Protein AF-A0A095B5T1-F1 (afdb_monomer)

Nearest PDB structures (foldseek):
  7el2-assembly1_B-2  TM=4.830E-01  e=1.940E+00  Acinetobacter baumannii
  3rpu-assembly2_Y  TM=5.002E-01  e=4.147E+00  Escherichia coli K-12
  3po4-assembly1_A  TM=3.830E-01  e=6.064E+00  Thermus aquaticus

Structure (mmCIF, N/CA/C/O backbone):
data_AF-A0A095B5T1-F1
#
_entry.id   AF-A0A095B5T1-F1
#
loop_
_atom_site.group_PDB
_atom_site.id
_atom_site.type_symbol
_atom_site.label_atom_id
_atom_site.label_alt_id
_atom_site.label_comp_id
_atom_site.label_asym_id
_atom_site.label_entity_id
_atom_site.label_seq_id
_atom_site.pdbx_PDB_ins_code
_atom_site.Cartn_x
_atom_site.Cartn_y
_atom_site.Cartn_z
_atom_site.occupancy
_atom_site.B_iso_or_equiv
_atom_site.auth_seq_id
_atom_site.auth_comp_id
_atom_site.auth_asym_id
_atom_site.auth_atom_id
_atom_site.pdbx_PDB_model_num
ATOM 1 N N . MET A 1 1 ? -33.574 13.239 16.350 1.00 47.16 1 MET A N 1
ATOM 2 C CA . MET A 1 1 ? -32.505 13.645 15.409 1.00 47.16 1 MET A CA 1
ATOM 3 C C . MET A 1 1 ? -31.774 12.389 14.941 1.00 47.16 1 MET A C 1
ATOM 5 O O . MET A 1 1 ? -31.183 11.707 15.768 1.00 47.16 1 MET A O 1
ATOM 9 N N . ILE A 1 2 ? -31.872 12.013 13.663 1.00 59.31 2 ILE A N 1
ATOM 10 C CA . ILE A 1 2 ? -31.179 10.822 13.141 1.00 59.31 2 ILE A CA 1
ATOM 11 C C . ILE A 1 2 ? -29.713 11.207 12.914 1.00 59.31 2 ILE A C 1
ATOM 13 O O . ILE A 1 2 ? -29.395 11.897 11.949 1.00 59.31 2 ILE A O 1
ATOM 17 N N . ILE A 1 3 ? -28.817 10.814 13.825 1.00 71.19 3 ILE A N 1
ATOM 18 C CA . ILE A 1 3 ? -27.377 11.051 13.654 1.00 71.19 3 ILE A CA 1
ATOM 19 C C . ILE A 1 3 ? -26.897 10.189 12.482 1.00 71.19 3 ILE A C 1
ATOM 21 O O . ILE A 1 3 ? -26.856 8.963 12.582 1.00 71.19 3 ILE A O 1
ATOM 25 N N . GLN A 1 4 ? -26.551 10.830 11.367 1.00 76.69 4 GLN A N 1
ATOM 26 C CA . GLN A 1 4 ? -26.029 10.164 10.173 1.00 76.69 4 GLN A CA 1
ATOM 27 C C . GLN A 1 4 ? -24.657 9.539 10.466 1.00 76.69 4 GLN A C 1
ATOM 29 O O . GLN A 1 4 ? -23.735 10.237 10.889 1.00 76.69 4 GLN A O 1
ATOM 34 N N . ILE A 1 5 ? -24.508 8.234 10.229 1.00 86.81 5 ILE A N 1
ATOM 35 C CA . ILE A 1 5 ? -23.250 7.496 10.423 1.00 86.81 5 ILE A CA 1
ATOM 36 C C . ILE A 1 5 ? -22.711 7.108 9.048 1.00 86.81 5 ILE A C 1
ATOM 38 O O . ILE A 1 5 ? -23.336 6.322 8.332 1.00 86.81 5 ILE A O 1
ATOM 42 N N . THR A 1 6 ? -21.548 7.649 8.680 1.00 90.12 6 THR A N 1
ATOM 43 C CA . THR A 1 6 ? -20.907 7.325 7.399 1.00 90.12 6 THR A CA 1
ATOM 44 C C . THR A 1 6 ? -20.432 5.867 7.385 1.00 90.12 6 THR A C 1
ATOM 46 O O . THR A 1 6 ? -20.181 5.295 8.450 1.00 90.12 6 THR A O 1
ATOM 49 N N . PRO A 1 7 ? -20.239 5.243 6.208 1.00 90.19 7 PRO A N 1
ATOM 50 C CA . PRO A 1 7 ? -19.719 3.878 6.139 1.00 90.19 7 PRO A CA 1
ATOM 51 C C . PRO A 1 7 ? -18.385 3.693 6.880 1.00 90.19 7 PRO A C 1
ATOM 53 O O . PRO A 1 7 ? -18.208 2.694 7.564 1.00 90.19 7 PRO A O 1
ATOM 56 N N . GLY A 1 8 ? -17.481 4.679 6.820 1.00 90.06 8 GLY A N 1
ATOM 57 C CA . GLY A 1 8 ? -16.212 4.633 7.556 1.00 90.06 8 GLY A CA 1
ATOM 58 C C . GLY A 1 8 ? -16.390 4.707 9.077 1.00 90.06 8 GLY A C 1
ATOM 59 O O . GLY A 1 8 ? -15.701 4.004 9.809 1.00 90.06 8 GLY A O 1
ATOM 60 N N . MET A 1 9 ? -17.340 5.508 9.571 1.00 93.62 9 MET A N 1
ATOM 61 C CA . MET A 1 9 ? -17.671 5.533 11.001 1.00 93.62 9 MET A CA 1
ATOM 62 C C . MET A 1 9 ? -18.272 4.199 11.455 1.00 93.62 9 MET A C 1
ATOM 64 O O . MET A 1 9 ? -17.921 3.727 12.532 1.00 93.62 9 MET A O 1
ATOM 68 N N . LYS A 1 10 ? -19.121 3.559 10.630 1.00 94.38 10 LYS A N 1
ATOM 69 C CA . LYS A 1 10 ? -19.648 2.212 10.921 1.00 94.38 10 LYS A CA 1
ATOM 70 C C . LYS 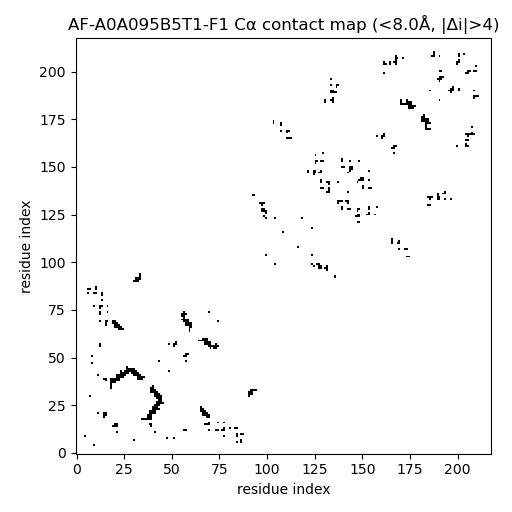A 1 10 ? -18.517 1.196 11.073 1.00 94.38 10 LYS A C 1
ATOM 72 O O . LYS A 1 10 ? -18.518 0.452 12.044 1.00 94.38 10 LYS A O 1
ATOM 77 N N . THR A 1 11 ? -17.535 1.215 10.168 1.00 94.62 11 THR A N 1
ATOM 78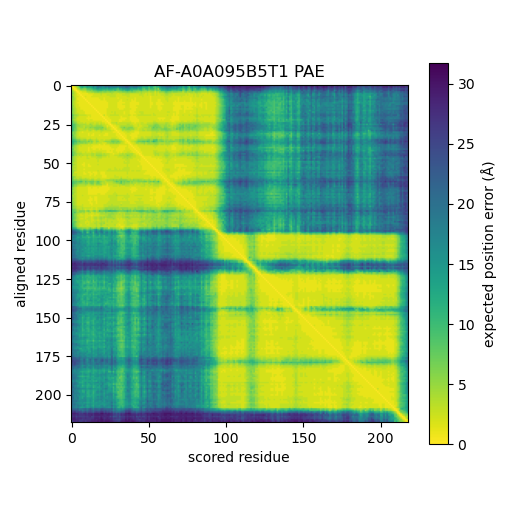 C CA . THR A 1 11 ? -16.341 0.360 10.247 1.00 94.62 11 THR A CA 1
ATOM 79 C C . THR A 1 11 ? -15.589 0.564 11.563 1.00 94.62 11 THR A C 1
ATOM 81 O O . THR A 1 11 ? -15.333 -0.408 12.261 1.00 94.62 11 THR A O 1
ATOM 84 N N . ILE A 1 12 ? -15.279 1.808 11.945 1.00 95.56 12 ILE A N 1
ATOM 85 C CA . ILE A 1 12 ? -14.539 2.093 13.188 1.00 95.56 12 ILE A CA 1
ATOM 86 C C . ILE A 1 12 ? -15.336 1.664 14.430 1.00 95.56 12 ILE A C 1
ATOM 88 O O . ILE A 1 12 ? -14.769 1.041 15.323 1.00 95.56 12 ILE A O 1
ATOM 92 N N . ILE A 1 13 ? -16.644 1.950 14.479 1.00 96.31 13 ILE A N 1
ATOM 93 C CA . ILE A 1 13 ? -17.514 1.538 15.594 1.00 96.31 13 ILE A CA 1
ATOM 94 C C . ILE A 1 13 ? -17.527 0.014 15.731 1.00 96.31 13 ILE A C 1
ATOM 96 O O . ILE A 1 13 ? -17.354 -0.511 16.829 1.00 96.31 13 ILE A O 1
ATOM 100 N N . TRP A 1 14 ? -17.701 -0.696 14.616 1.00 96.19 14 TRP A N 1
ATOM 101 C CA . TRP A 1 14 ? -17.722 -2.154 14.608 1.00 96.19 14 TRP A CA 1
ATOM 102 C C . TRP A 1 14 ? -16.379 -2.747 15.054 1.00 96.19 14 TRP A C 1
ATOM 104 O O . TRP A 1 14 ? -16.355 -3.675 15.859 1.00 96.19 14 TRP A O 1
ATOM 114 N N . LEU A 1 15 ? -15.255 -2.185 14.591 1.00 95.94 15 LEU A N 1
ATOM 115 C CA . LEU A 1 15 ? -13.913 -2.622 14.991 1.00 95.94 15 LEU A CA 1
ATOM 116 C C . LEU A 1 15 ? -13.665 -2.412 16.484 1.00 95.94 15 LEU A C 1
ATOM 118 O O . LEU A 1 15 ? -13.223 -3.340 17.153 1.00 95.94 15 LEU A O 1
ATOM 122 N N . ALA A 1 16 ? -14.000 -1.235 17.014 1.00 96.12 16 ALA A N 1
ATOM 123 C CA . ALA A 1 16 ? -13.854 -0.947 18.438 1.00 96.12 16 ALA A CA 1
ATOM 124 C C . ALA A 1 16 ? -14.743 -1.859 19.294 1.00 96.12 16 ALA A C 1
ATOM 126 O O . ALA A 1 16 ? -14.340 -2.267 20.375 1.00 96.12 16 ALA A O 1
ATOM 127 N N . HIS A 1 17 ? -15.925 -2.242 18.801 1.00 95.44 17 HIS A N 1
ATOM 128 C CA . HIS A 1 17 ? -16.772 -3.214 19.487 1.00 95.44 17 HIS A CA 1
ATOM 129 C C . HIS A 1 17 ? -16.162 -4.618 19.496 1.00 95.44 17 HIS A C 1
ATOM 131 O O . HIS A 1 17 ? -16.100 -5.252 20.544 1.00 95.44 17 HIS A O 1
ATOM 137 N N . LYS A 1 18 ? -15.697 -5.095 18.335 1.00 94.56 18 LYS A N 1
ATOM 138 C CA . LYS A 1 18 ? -15.152 -6.448 18.182 1.00 94.56 18 LYS A CA 1
ATOM 139 C C . LYS A 1 18 ? -13.823 -6.642 18.910 1.00 94.56 18 LYS A C 1
ATOM 141 O O . LYS A 1 18 ? -13.599 -7.703 19.479 1.00 94.56 18 LYS A O 1
ATOM 146 N N . TYR A 1 19 ? -12.937 -5.652 18.841 1.00 94.88 19 TYR A N 1
ATOM 147 C CA . TYR A 1 19 ? -11.585 -5.737 19.393 1.00 94.88 19 TYR A CA 1
ATOM 148 C C . TYR A 1 19 ? -11.453 -5.058 20.760 1.00 94.88 19 TYR A C 1
ATOM 150 O O . TYR A 1 19 ? -10.396 -5.158 21.359 1.00 94.88 19 TYR A O 1
ATOM 158 N N . GLY A 1 20 ? -12.489 -4.382 21.266 1.00 94.94 20 GLY A N 1
ATOM 159 C CA . GLY A 1 20 ? -12.476 -3.641 22.535 1.00 94.94 20 GLY A CA 1
ATOM 160 C C . GLY A 1 20 ? -12.026 -2.183 22.393 1.00 94.94 20 GLY A C 1
ATOM 161 O O . GLY A 1 20 ? -12.599 -1.293 23.024 1.00 94.94 20 GLY A O 1
ATOM 162 N N . ALA A 1 21 ? -11.059 -1.923 21.513 1.00 96.50 21 ALA A N 1
ATOM 163 C CA . ALA A 1 21 ? -10.558 -0.588 21.202 1.00 9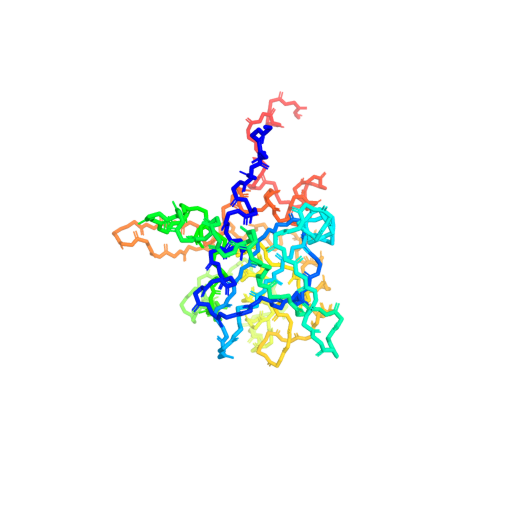6.50 21 ALA A CA 1
ATOM 164 C C . ALA A 1 21 ? -10.111 -0.471 19.735 1.00 96.50 21 ALA A C 1
ATOM 166 O O . ALA A 1 21 ? -9.949 -1.471 19.027 1.00 96.50 21 ALA A O 1
ATOM 167 N N . VAL A 1 22 ? -9.897 0.766 19.284 1.00 96.94 22 VAL A N 1
ATOM 168 C CA . VAL A 1 22 ? -9.217 1.087 18.021 1.00 96.94 22 VAL A CA 1
ATOM 169 C C . VAL A 1 22 ? -8.069 2.058 18.269 1.00 96.94 22 VAL A C 1
ATOM 171 O O . VAL A 1 22 ? -8.260 3.074 18.926 1.00 96.94 22 VAL A O 1
ATOM 174 N N . LYS A 1 23 ? -6.894 1.797 17.701 1.00 95.44 23 LYS A N 1
ATOM 175 C CA . LYS A 1 23 ? -5.718 2.669 17.806 1.00 95.44 23 LYS A CA 1
ATOM 176 C C . LYS A 1 23 ? -5.381 3.301 16.464 1.00 95.44 23 LYS A C 1
ATOM 178 O O . LYS A 1 23 ? -5.221 2.600 15.465 1.00 95.44 23 LYS A O 1
ATOM 183 N N . LEU A 1 24 ? -5.256 4.625 16.434 1.00 93.06 24 LEU A N 1
ATOM 184 C CA . LEU A 1 24 ? -4.852 5.393 15.264 1.00 93.06 24 LEU A CA 1
ATOM 185 C C . LEU A 1 24 ? -3.348 5.225 15.026 1.00 93.06 24 LEU A C 1
ATOM 187 O O . LEU A 1 24 ? -2.525 5.921 15.607 1.00 93.06 24 LEU A O 1
ATOM 191 N N . ARG A 1 25 ? -2.988 4.317 14.121 1.00 87.75 25 ARG A N 1
ATOM 192 C CA 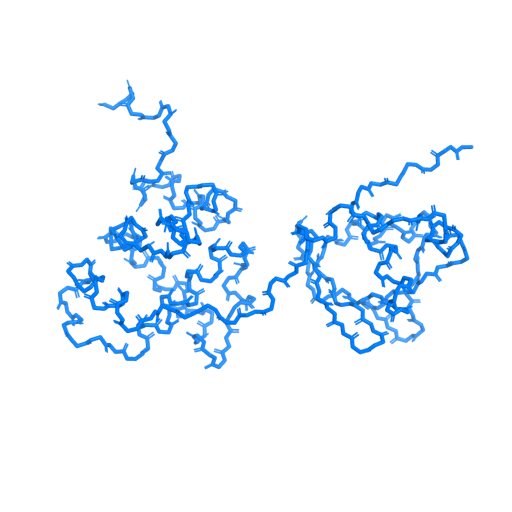. ARG A 1 25 ? -1.593 4.026 13.775 1.00 87.75 25 ARG A CA 1
ATOM 193 C C . ARG A 1 25 ? -0.967 5.115 12.909 1.00 87.75 25 ARG A C 1
ATOM 195 O O . ARG A 1 25 ? 0.185 5.490 13.109 1.00 87.75 25 ARG A O 1
ATOM 202 N N . SER A 1 26 ? -1.687 5.578 11.888 1.00 77.50 26 SER A N 1
ATOM 203 C CA . SER A 1 26 ? -1.204 6.640 11.007 1.00 77.50 26 SER A CA 1
ATOM 204 C C . SER A 1 26 ? -2.333 7.486 10.432 1.00 77.50 26 SER A C 1
ATOM 206 O O . SER A 1 26 ? -3.483 7.060 10.313 1.00 77.50 26 SER A O 1
ATOM 208 N N . ARG A 1 27 ? -1.992 8.724 10.064 1.00 82.12 27 ARG A N 1
ATOM 209 C CA . ARG A 1 27 ? -2.938 9.658 9.455 1.00 82.12 27 ARG A CA 1
ATOM 210 C C . ARG A 1 27 ? -3.039 9.367 7.961 1.00 82.12 27 ARG A C 1
ATOM 212 O O . ARG A 1 27 ? -2.077 9.571 7.225 1.00 82.12 27 ARG A O 1
ATOM 219 N N . SER A 1 28 ? -4.208 8.917 7.517 1.00 72.00 28 SER A N 1
ATOM 220 C CA . SER A 1 28 ? -4.475 8.546 6.123 1.00 72.00 28 SER A CA 1
ATOM 221 C C . SER A 1 28 ? -5.839 9.060 5.679 1.00 72.00 28 SER A C 1
ATOM 223 O O . SER A 1 28 ? -6.807 8.987 6.425 1.00 72.00 28 SER A O 1
ATOM 225 N N . VAL A 1 29 ? -5.955 9.542 4.440 1.00 72.50 29 VAL A N 1
ATOM 226 C CA . VAL A 1 29 ? -7.257 9.945 3.868 1.00 72.50 29 VAL A CA 1
ATOM 227 C C . VAL A 1 29 ? -8.194 8.743 3.708 1.00 72.50 29 VAL A C 1
ATOM 229 O O . VAL A 1 29 ? -9.412 8.874 3.819 1.00 72.50 29 VAL A O 1
ATOM 232 N N . ARG A 1 30 ? -7.630 7.555 3.474 1.00 78.38 30 ARG A N 1
ATOM 233 C CA . ARG A 1 30 ? -8.380 6.306 3.359 1.00 78.38 30 ARG A CA 1
ATOM 234 C C . ARG A 1 30 ? -8.359 5.569 4.692 1.00 78.38 30 ARG A C 1
ATOM 236 O O . ARG A 1 30 ? -7.279 5.350 5.235 1.00 78.38 30 ARG A O 1
ATOM 243 N N . LEU A 1 31 ? -9.537 5.133 5.138 1.00 88.56 31 LEU A N 1
ATOM 244 C CA . LEU A 1 31 ? -9.658 4.202 6.252 1.00 88.56 31 LEU A CA 1
ATOM 245 C C . LEU A 1 31 ? -9.052 2.850 5.860 1.00 88.56 31 LEU A C 1
ATOM 247 O O . LEU A 1 31 ? -9.531 2.222 4.915 1.00 88.56 31 LEU A O 1
ATOM 251 N N . THR A 1 32 ? -8.036 2.403 6.586 1.00 88.06 32 THR A N 1
ATOM 252 C CA . THR A 1 32 ? -7.556 1.016 6.555 1.00 88.06 32 THR A CA 1
ATOM 253 C C . THR A 1 32 ? -7.490 0.475 7.977 1.00 88.06 32 THR A C 1
ATOM 255 O O . THR A 1 32 ? -7.443 1.256 8.928 1.00 88.06 32 THR A O 1
ATOM 258 N N . TRP A 1 33 ? -7.510 -0.845 8.147 1.00 91.19 33 TRP A N 1
ATOM 259 C CA . TRP A 1 33 ? -7.387 -1.448 9.471 1.00 91.19 33 TRP A CA 1
ATOM 260 C C . TRP A 1 33 ? -6.715 -2.821 9.453 1.00 91.19 33 TRP A C 1
ATOM 262 O O . TRP A 1 33 ? -6.798 -3.543 8.466 1.00 91.19 33 TRP A O 1
ATOM 272 N N . GLU A 1 34 ? -6.088 -3.214 10.554 1.00 89.12 34 GLU A N 1
ATOM 273 C CA . GLU A 1 34 ? -5.599 -4.578 10.781 1.00 89.12 34 GLU A CA 1
ATOM 274 C C . GLU A 1 34 ? -5.991 -5.065 12.184 1.00 89.12 34 GLU A C 1
ATOM 276 O O . GLU A 1 34 ? -6.179 -4.244 13.090 1.00 89.12 34 GLU A O 1
ATOM 281 N N . PRO A 1 35 ? -6.168 -6.384 12.378 1.00 90.19 35 PRO A N 1
ATOM 282 C CA . PRO A 1 35 ? -6.412 -6.928 13.706 1.00 90.19 35 PRO A CA 1
ATOM 283 C C . PRO A 1 35 ? -5.201 -6.678 14.611 1.00 90.19 35 PRO A C 1
ATOM 285 O O . PRO A 1 35 ? -4.061 -6.825 14.176 1.00 90.19 35 PRO A O 1
ATOM 288 N N . GLY A 1 36 ? -5.457 -6.370 15.877 1.00 84.62 36 GLY A N 1
ATOM 289 C CA . GLY A 1 36 ? -4.456 -6.390 16.939 1.00 84.62 36 GLY A CA 1
ATOM 290 C C . GLY A 1 36 ? -5.037 -7.040 18.193 1.00 84.62 36 GLY A C 1
ATOM 291 O O . GLY A 1 36 ? -6.252 -7.234 18.307 1.00 84.62 36 GLY A O 1
ATOM 292 N N . GLU A 1 37 ? -4.163 -7.442 19.109 1.00 82.88 37 GLU A N 1
ATOM 293 C CA . GLU A 1 37 ? -4.548 -8.135 20.337 1.00 82.88 37 GLU A CA 1
ATOM 294 C C . GLU A 1 37 ? -5.260 -7.160 21.285 1.00 82.88 37 GLU A C 1
ATOM 296 O O . GLU A 1 37 ? -4.657 -6.218 21.791 1.00 82.88 37 GLU A O 1
ATOM 301 N N . GLY A 1 38 ? -6.578 -7.322 21.443 1.00 86.56 38 GLY A N 1
ATOM 302 C CA . GLY A 1 38 ? -7.407 -6.418 22.254 1.00 86.56 38 GLY A CA 1
ATOM 303 C C . GLY A 1 38 ? -7.515 -4.977 21.728 1.00 86.56 38 GLY A C 1
ATOM 304 O O . GLY A 1 38 ? -8.007 -4.103 22.439 1.00 86.56 38 GLY A O 1
ATOM 305 N N . CYS A 1 39 ? -7.045 -4.702 20.506 1.00 92.50 39 CYS A N 1
ATOM 306 C CA . CYS A 1 39 ? -7.132 -3.383 19.882 1.00 92.50 39 CYS A CA 1
ATOM 307 C C . CYS A 1 39 ? -6.945 -3.477 18.363 1.00 92.50 39 CYS A C 1
ATOM 309 O O . CYS A 1 39 ? -5.914 -3.950 17.890 1.00 92.50 39 CYS A O 1
ATOM 311 N N . ALA A 1 40 ? -7.914 -3.011 17.574 1.00 94.25 40 ALA A N 1
ATOM 312 C CA . ALA A 1 40 ? -7.749 -2.922 16.124 1.00 94.25 40 ALA A CA 1
ATOM 313 C C . ALA A 1 40 ? -6.908 -1.695 15.753 1.00 94.25 40 ALA A C 1
ATOM 315 O O . ALA A 1 40 ? -7.177 -0.582 16.199 1.00 94.25 40 ALA A O 1
ATOM 316 N N . LEU A 1 41 ? -5.919 -1.865 14.882 1.00 92.62 41 LEU A N 1
ATOM 317 C CA . LEU A 1 41 ? -5.111 -0.747 14.402 1.00 92.62 41 LEU A CA 1
ATOM 318 C C . LEU A 1 41 ? -5.789 -0.149 13.173 1.00 92.62 41 LEU A C 1
ATOM 320 O O . LEU A 1 41 ? -6.097 -0.879 12.234 1.00 92.62 41 LEU A O 1
ATOM 324 N N . ILE A 1 42 ? -6.011 1.164 13.161 1.00 93.56 42 ILE A N 1
ATOM 325 C CA . ILE A 1 42 ? -6.643 1.883 12.051 1.00 93.56 42 ILE A CA 1
ATOM 326 C C . ILE A 1 42 ? -5.708 2.963 11.498 1.00 93.56 42 ILE A C 1
ATOM 328 O O . ILE A 1 42 ? -5.029 3.655 12.255 1.00 93.56 42 ILE A O 1
ATOM 332 N N . ASP A 1 43 ? -5.707 3.157 10.181 1.00 87.94 43 ASP A N 1
ATOM 333 C CA . ASP A 1 43 ? -5.233 4.401 9.574 1.00 87.94 43 ASP A CA 1
ATOM 334 C C . ASP A 1 43 ? -6.445 5.195 9.106 1.00 87.94 43 ASP A C 1
ATOM 336 O O . ASP A 1 43 ? -7.271 4.673 8.364 1.00 87.94 43 ASP A O 1
ATOM 340 N N . THR A 1 44 ? -6.569 6.453 9.514 1.00 90.62 44 THR A N 1
ATOM 341 C CA . THR A 1 44 ? -7.668 7.326 9.079 1.00 90.62 44 THR A CA 1
ATOM 342 C C . THR A 1 44 ? -7.303 8.795 9.275 1.00 90.62 44 THR A C 1
ATOM 344 O O . THR A 1 44 ? -6.242 9.126 9.804 1.00 90.62 44 THR A O 1
ATOM 347 N N . THR A 1 45 ? -8.157 9.706 8.816 1.00 85.50 45 THR A N 1
ATOM 348 C CA . THR A 1 45 ? -7.983 11.139 9.056 1.00 85.50 45 THR A CA 1
ATOM 349 C C . THR A 1 45 ? -8.278 11.460 10.515 1.00 85.50 45 THR A C 1
ATOM 351 O O . THR A 1 45 ? -9.194 10.883 11.106 1.00 85.50 45 THR A O 1
ATOM 354 N N . THR A 1 46 ? -7.567 12.443 11.071 1.00 84.69 46 THR A N 1
ATOM 355 C CA . THR A 1 46 ? -7.909 13.013 12.384 1.00 84.69 46 THR A CA 1
ATOM 356 C C . THR A 1 46 ? -9.306 13.625 12.366 1.00 84.69 46 THR A C 1
ATOM 358 O O . THR A 1 46 ? -10.059 13.464 13.312 1.00 84.69 46 THR A O 1
ATOM 361 N N . TYR A 1 47 ? -9.726 14.206 11.235 1.00 87.00 47 TYR A N 1
ATOM 362 C CA . TYR A 1 47 ? -11.096 14.687 11.053 1.00 87.00 47 TYR A CA 1
ATOM 363 C C . TYR A 1 47 ? -12.150 13.613 11.368 1.00 87.00 47 TYR A C 1
ATOM 365 O O . TYR A 1 47 ? -13.165 13.908 12.003 1.00 87.00 47 TYR A O 1
ATOM 373 N N . GLN A 1 48 ? -11.927 12.364 10.944 1.00 89.00 48 GLN A N 1
ATOM 374 C CA . GLN A 1 48 ? -12.869 11.276 11.191 1.00 89.00 48 GLN A CA 1
ATOM 375 C C . GLN A 1 48 ? -12.935 10.913 12.680 1.00 89.00 48 GLN A C 1
ATOM 377 O O . GLN A 1 48 ? -14.041 10.816 13.212 1.00 89.00 48 GLN A O 1
ATOM 382 N N . THR A 1 49 ? -11.794 10.779 13.364 1.00 92.00 49 THR A N 1
ATOM 383 C CA . THR A 1 49 ? -11.759 10.509 14.814 1.00 92.00 49 THR A CA 1
ATOM 384 C C . THR A 1 49 ? -12.323 11.683 15.616 1.00 92.00 49 THR A C 1
ATOM 386 O O . THR A 1 49 ? -13.163 11.476 16.485 1.00 92.00 49 THR A O 1
ATOM 389 N N . ASP A 1 50 ? -11.980 12.923 15.267 1.00 93.44 50 ASP A N 1
ATOM 390 C CA . ASP A 1 50 ? -12.483 14.142 15.914 1.00 93.44 50 ASP A CA 1
ATOM 391 C C . ASP A 1 50 ? -13.997 14.279 15.758 1.00 93.44 50 ASP A C 1
ATOM 393 O O . ASP A 1 50 ? -14.709 14.609 16.706 1.00 93.44 50 ASP A O 1
ATOM 397 N N . THR A 1 51 ? -14.522 13.988 14.565 1.00 94.19 51 THR A N 1
ATOM 398 C CA . THR A 1 51 ? -15.967 14.010 14.315 1.00 94.19 51 THR A CA 1
ATOM 399 C C . THR A 1 51 ? -16.682 12.936 15.127 1.00 94.19 51 THR A C 1
ATOM 401 O O . THR A 1 51 ? -17.764 13.188 15.655 1.00 94.19 51 THR A O 1
ATOM 404 N N . MET A 1 52 ? -16.099 11.742 15.251 1.00 96.19 52 MET A N 1
ATOM 405 C CA . MET A 1 52 ? -16.679 10.664 16.052 1.00 96.19 52 MET A CA 1
ATOM 406 C C . MET A 1 52 ? -16.656 10.977 17.551 1.00 96.19 52 MET A C 1
ATOM 408 O O . MET A 1 52 ? -17.647 10.694 18.223 1.00 96.19 52 MET A O 1
ATOM 412 N N . GLN A 1 53 ? -15.593 11.614 18.051 1.00 96.00 53 GLN A N 1
ATOM 413 C CA . GLN A 1 53 ? -15.513 12.106 19.430 1.00 96.00 53 GLN A CA 1
ATOM 414 C C . GLN A 1 53 ? -16.553 13.198 19.700 1.00 96.00 53 GLN A C 1
ATOM 416 O O . GLN A 1 53 ? -17.343 13.081 20.631 1.00 96.00 53 GLN A O 1
ATOM 421 N N . LYS A 1 54 ? -16.647 14.216 18.830 1.00 95.25 54 LYS A N 1
ATOM 422 C CA . LYS A 1 54 ? -17.652 15.294 18.940 1.00 95.25 54 LYS A CA 1
ATOM 423 C C . LYS A 1 54 ? -19.091 14.777 18.900 1.00 95.25 54 LYS A C 1
ATOM 425 O O . LYS A 1 54 ? -19.972 15.362 19.517 1.00 95.25 54 LYS A O 1
ATOM 430 N N . ARG A 1 55 ? -19.340 13.690 18.163 1.00 94.75 55 ARG A N 1
ATOM 431 C CA . ARG A 1 55 ? -20.648 13.013 18.101 1.00 94.75 55 ARG A CA 1
ATOM 432 C C . ARG A 1 55 ? -20.859 11.999 19.225 1.00 94.75 55 ARG A C 1
ATOM 434 O O . ARG A 1 55 ? -21.904 11.356 19.257 1.00 94.75 55 ARG A O 1
ATOM 441 N N . GLY A 1 56 ? -19.883 11.848 20.117 1.00 95.50 56 GLY A N 1
ATOM 442 C CA . GLY A 1 56 ? -19.957 10.986 21.284 1.00 95.50 56 GLY A CA 1
ATOM 443 C C . GLY A 1 56 ? -20.001 9.501 20.951 1.00 95.50 56 GLY A C 1
ATOM 444 O O . GLY A 1 56 ? -20.601 8.764 21.716 1.00 95.50 56 GLY A O 1
ATOM 445 N N . PHE A 1 57 ? -19.432 9.042 19.831 1.00 96.81 57 PHE A N 1
ATOM 446 C CA . PHE A 1 57 ? -19.353 7.608 19.502 1.00 96.81 57 PHE A CA 1
ATOM 447 C C . PHE A 1 57 ? -18.128 6.923 20.108 1.00 96.81 57 PHE A C 1
ATOM 449 O O . PHE A 1 57 ? -18.185 5.744 20.449 1.00 96.81 57 PHE A O 1
ATOM 456 N N . ILE A 1 58 ? -17.022 7.657 20.213 1.00 97.19 58 ILE A N 1
ATOM 457 C CA . ILE A 1 58 ? -15.752 7.176 20.756 1.00 97.19 58 ILE A CA 1
ATOM 458 C C . ILE A 1 58 ? -15.167 8.225 21.695 1.00 97.19 58 ILE A C 1
ATOM 460 O O . ILE A 1 58 ? -15.504 9.404 21.592 1.00 97.19 58 ILE A O 1
ATOM 464 N N . VAL A 1 59 ? -14.273 7.796 22.572 1.00 97.62 59 VAL A N 1
ATOM 465 C CA . VAL A 1 59 ? -13.471 8.656 23.446 1.00 97.62 59 VAL A CA 1
ATOM 466 C C . VAL A 1 59 ? -12.061 8.081 23.534 1.00 97.62 59 VAL A C 1
ATOM 468 O O . VAL A 1 59 ? -11.890 6.877 23.333 1.00 97.62 59 VAL A O 1
ATOM 471 N N . LEU A 1 60 ? -11.059 8.925 23.789 1.00 97.00 60 LEU A N 1
ATOM 472 C CA . LEU A 1 60 ? -9.712 8.449 24.097 1.00 97.00 60 LEU A CA 1
ATOM 473 C C . LEU A 1 60 ? -9.743 7.554 25.338 1.00 97.00 60 LEU A C 1
ATOM 475 O O . LEU A 1 60 ? -10.444 7.840 26.308 1.00 97.00 60 LEU A O 1
ATOM 479 N N . GLN A 1 61 ? -8.998 6.458 25.280 1.00 95.56 61 GLN A N 1
ATOM 480 C CA . GLN A 1 61 ? -8.738 5.617 26.436 1.00 95.56 61 GLN A CA 1
ATOM 481 C C . GLN A 1 61 ? -7.852 6.377 27.427 1.00 95.56 61 GLN A C 1
ATOM 483 O O . GLN A 1 61 ? -6.942 7.102 27.017 1.00 95.56 61 GLN A O 1
ATOM 488 N N . ASP A 1 62 ? -8.094 6.188 28.724 1.00 91.31 62 ASP A N 1
ATOM 489 C CA . ASP A 1 62 ? -7.321 6.844 29.777 1.00 91.31 62 ASP A CA 1
ATOM 490 C C . ASP A 1 62 ? -5.812 6.623 29.588 1.00 91.31 62 ASP A C 1
ATOM 492 O O . ASP A 1 62 ? -5.337 5.492 29.470 1.00 91.31 62 ASP A O 1
ATOM 496 N N . GLY A 1 63 ? -5.059 7.725 29.542 1.00 89.00 63 GLY A N 1
ATOM 497 C CA . GLY A 1 63 ? -3.606 7.708 29.357 1.00 89.00 63 GLY A CA 1
ATOM 498 C C . GLY A 1 63 ? -3.120 7.489 27.918 1.00 89.00 63 GLY A C 1
ATOM 499 O O . GLY A 1 63 ? -1.913 7.367 27.722 1.00 89.00 63 GLY A O 1
ATOM 500 N N . SER A 1 64 ? -4.008 7.457 26.918 1.00 90.25 64 SER A N 1
ATOM 501 C CA . SER A 1 64 ? -3.646 7.355 25.498 1.00 90.25 64 SER A CA 1
ATOM 502 C C . SER A 1 64 ? -3.982 8.626 24.713 1.00 90.25 64 SER A C 1
ATOM 504 O O . SER A 1 64 ? -4.970 9.306 24.986 1.00 90.25 64 SER A O 1
ATOM 506 N N . ASP A 1 65 ? -3.164 8.934 23.708 1.00 90.62 65 ASP A N 1
ATOM 507 C CA . ASP A 1 65 ? -3.354 10.021 22.743 1.00 90.62 65 ASP A CA 1
ATOM 508 C C . ASP A 1 65 ? -3.878 9.540 21.376 1.00 90.62 65 ASP A C 1
ATOM 510 O O . ASP A 1 65 ? -4.304 10.351 20.548 1.00 90.62 65 ASP A O 1
ATOM 514 N N . ASP A 1 66 ? -3.870 8.229 21.133 1.00 92.44 66 ASP A N 1
ATOM 515 C CA . ASP A 1 66 ? -4.170 7.626 19.836 1.00 92.44 66 ASP A CA 1
ATOM 516 C C . ASP A 1 66 ? -5.120 6.420 19.902 1.00 92.44 66 ASP A C 1
ATOM 518 O O . ASP A 1 66 ? -5.548 5.922 18.859 1.00 92.44 66 ASP A O 1
ATOM 522 N N . THR A 1 67 ? -5.480 5.953 21.096 1.00 96.50 67 THR A N 1
ATOM 523 C CA . THR A 1 67 ? -6.335 4.782 21.304 1.00 96.50 67 THR A CA 1
ATOM 524 C C . THR A 1 67 ? -7.712 5.210 21.777 1.00 96.50 67 THR A C 1
ATOM 526 O O . THR A 1 67 ? -7.857 5.942 22.751 1.00 96.50 67 THR A O 1
ATOM 529 N N . PHE A 1 68 ? -8.739 4.736 21.080 1.00 97.31 68 PHE A N 1
ATOM 530 C CA . PHE A 1 68 ? -10.127 5.099 21.300 1.00 97.31 68 PHE A CA 1
ATOM 531 C C . PHE A 1 68 ? -10.960 3.881 21.689 1.00 97.31 68 PHE A C 1
ATOM 533 O O . PHE A 1 68 ? -10.858 2.812 21.084 1.00 97.31 68 PHE A O 1
ATOM 540 N N . ILE A 1 69 ? -11.857 4.083 22.646 1.00 97.62 69 ILE A N 1
ATOM 541 C CA . ILE A 1 69 ? -12.860 3.111 23.082 1.00 97.62 69 ILE A CA 1
ATOM 542 C C . ILE A 1 69 ? -14.264 3.619 22.754 1.00 97.62 69 ILE A C 1
ATOM 544 O O . ILE A 1 69 ? -14.489 4.821 22.582 1.00 97.62 69 ILE A O 1
ATOM 548 N N . LEU A 1 70 ? -15.230 2.703 22.655 1.00 97.69 70 LEU A N 1
ATOM 549 C CA . LEU A 1 70 ? -16.628 3.086 22.466 1.00 97.69 70 LEU A CA 1
ATOM 550 C C . LEU A 1 70 ? -17.183 3.743 23.730 1.00 97.69 70 LEU A C 1
ATOM 552 O O . LEU A 1 70 ? -17.053 3.216 24.836 1.00 97.69 70 LEU A O 1
ATOM 556 N N . THR A 1 71 ? -17.892 4.850 23.542 1.00 97.62 71 THR A N 1
ATOM 557 C CA . THR A 1 71 ? -18.797 5.392 24.561 1.00 97.62 71 THR A CA 1
ATOM 558 C C . THR A 1 71 ? -20.052 4.519 24.671 1.00 97.62 71 THR A C 1
ATOM 560 O O . THR A 1 71 ? -20.256 3.589 23.886 1.00 97.62 71 THR A O 1
ATOM 563 N N . GLU A 1 72 ? -20.961 4.866 25.582 1.00 96.62 72 GLU A N 1
ATOM 564 C CA . GLU A 1 72 ? -22.266 4.206 25.668 1.00 96.62 72 GLU A CA 1
ATOM 565 C C . GLU A 1 72 ? -23.074 4.315 24.366 1.00 96.62 72 GLU A C 1
ATOM 567 O O . GLU A 1 72 ? -23.561 3.315 23.839 1.00 96.62 72 GLU A O 1
ATOM 572 N N . LEU A 1 73 ? -23.133 5.510 23.769 1.00 94.81 73 LEU A N 1
ATOM 573 C CA . LEU A 1 73 ? -23.796 5.709 22.480 1.00 94.81 73 LEU A CA 1
ATOM 574 C C . LEU A 1 73 ? -23.138 4.875 21.369 1.00 94.81 73 LEU A C 1
ATOM 576 O O . LEU A 1 73 ? -23.835 4.295 20.535 1.00 94.81 73 LEU A O 1
ATOM 580 N N . GLY A 1 74 ? -21.804 4.809 21.355 1.00 94.81 74 GLY A N 1
ATOM 581 C CA . GLY A 1 74 ? -21.047 3.978 20.423 1.00 94.81 74 GLY A CA 1
ATOM 582 C C . GLY A 1 74 ? -21.390 2.494 20.550 1.00 94.81 74 GLY A C 1
ATOM 583 O O . GLY A 1 74 ? -21.639 1.844 19.535 1.00 94.81 74 GLY A O 1
ATOM 584 N N . ARG A 1 75 ? -21.479 1.981 21.785 1.00 95.81 75 ARG A N 1
ATOM 585 C CA . ARG A 1 75 ? -21.868 0.592 22.080 1.00 95.81 75 ARG A CA 1
ATOM 586 C C . ARG A 1 75 ? -23.276 0.277 21.594 1.00 95.81 75 ARG A C 1
ATOM 588 O O . ARG A 1 75 ? -23.440 -0.673 20.837 1.00 95.81 75 ARG A O 1
ATOM 595 N N . VAL A 1 76 ? -24.261 1.119 21.915 1.00 94.31 76 VAL A N 1
ATOM 596 C CA . VAL A 1 76 ? -25.645 0.951 21.433 1.00 94.31 76 VAL A CA 1
ATOM 597 C C . VAL A 1 76 ? -25.693 0.887 19.904 1.00 94.31 76 VAL A C 1
ATOM 599 O O . VAL A 1 76 ? -26.393 0.053 19.327 1.00 94.31 76 VAL A O 1
ATOM 602 N N . LYS A 1 77 ? -24.925 1.744 19.218 1.00 93.38 77 LYS A N 1
ATOM 603 C CA . LYS A 1 77 ? -24.837 1.708 17.754 1.00 93.38 77 LYS A CA 1
ATOM 604 C C . LYS A 1 77 ? -24.152 0.455 17.233 1.00 93.38 77 LYS A C 1
ATOM 606 O O . LYS A 1 77 ? -24.605 -0.053 16.215 1.00 93.38 77 LYS A O 1
ATOM 611 N N . ALA A 1 78 ? -23.104 -0.025 17.894 1.00 92.38 78 ALA A N 1
ATOM 612 C CA . ALA A 1 78 ? -22.421 -1.252 17.510 1.00 92.38 78 ALA A CA 1
ATOM 613 C C . ALA A 1 78 ? -23.333 -2.477 17.642 1.00 92.38 78 ALA A C 1
ATOM 615 O O . ALA A 1 78 ? -23.440 -3.248 16.698 1.00 92.38 78 ALA A O 1
ATOM 616 N N . THR A 1 79 ? -24.059 -2.614 18.755 1.00 91.62 79 THR A N 1
ATOM 617 C CA . THR A 1 79 ? -25.000 -3.725 18.978 1.00 91.62 79 THR A CA 1
ATOM 618 C C . THR A 1 79 ? -26.150 -3.724 17.966 1.00 91.62 79 THR A C 1
ATOM 620 O O . THR A 1 79 ? -26.639 -4.780 17.576 1.00 91.62 79 THR A O 1
ATOM 623 N N . ALA A 1 80 ? -26.557 -2.546 17.482 1.00 89.62 80 ALA A N 1
ATOM 624 C CA . ALA A 1 80 ? -27.544 -2.421 16.410 1.00 89.62 80 ALA A CA 1
ATOM 625 C C . ALA A 1 80 ? -27.005 -2.809 15.013 1.00 89.62 80 ALA A C 1
ATOM 627 O O . ALA A 1 80 ? -27.785 -2.894 14.064 1.00 89.62 80 ALA A O 1
ATOM 628 N N . MET A 1 81 ? -25.693 -3.025 14.846 1.00 90.06 81 MET A N 1
ATOM 629 C CA . MET A 1 81 ? -25.112 -3.532 13.598 1.00 90.06 81 MET A CA 1
ATOM 630 C C . MET A 1 81 ? -25.217 -5.060 13.572 1.00 90.06 81 MET A C 1
ATOM 632 O O . MET A 1 81 ? -24.330 -5.763 14.040 1.00 90.06 81 MET A O 1
ATOM 636 N N . TRP A 1 82 ? -26.306 -5.578 13.000 1.00 74.62 82 TRP A N 1
ATOM 637 C CA . TRP A 1 82 ? -26.554 -7.025 12.893 1.00 74.62 82 TRP A CA 1
ATOM 638 C C . TRP A 1 82 ? -25.627 -7.769 11.925 1.00 74.62 82 TRP A C 1
ATOM 640 O O . TRP A 1 82 ? -25.572 -8.994 11.949 1.00 74.62 82 TRP A O 1
ATOM 650 N N . PHE A 1 83 ? -24.900 -7.051 11.071 1.00 83.25 83 PHE A N 1
ATOM 651 C CA . PHE A 1 83 ? -23.972 -7.629 10.107 1.00 83.25 83 PHE A CA 1
ATOM 652 C C . PHE A 1 83 ? -22.666 -6.843 10.061 1.00 83.25 83 PHE A C 1
ATOM 654 O O . PHE A 1 83 ? -22.617 -5.644 10.355 1.00 83.25 83 PHE A O 1
ATOM 661 N N . GLU A 1 84 ? -21.602 -7.539 9.666 1.00 85.62 84 GLU A N 1
ATOM 662 C CA . GLU A 1 84 ? -20.313 -6.926 9.378 1.00 85.62 84 GLU A CA 1
ATOM 663 C C . GLU A 1 84 ? -20.472 -5.860 8.274 1.00 85.62 84 GLU A C 1
ATOM 665 O O . GLU A 1 84 ? -21.017 -6.165 7.209 1.00 85.62 84 GLU A O 1
ATOM 670 N N . PRO A 1 85 ? -20.032 -4.603 8.490 1.00 90.31 85 PRO A N 1
ATOM 671 C CA . PRO A 1 85 ? -20.136 -3.563 7.475 1.00 90.31 85 PRO A CA 1
ATOM 672 C C . PRO A 1 85 ? -19.433 -3.986 6.172 1.00 90.31 85 PRO A C 1
ATOM 674 O O . PRO A 1 85 ? -18.273 -4.381 6.239 1.00 90.31 85 PRO A O 1
ATOM 677 N N . PRO A 1 86 ? -20.037 -3.817 4.977 1.00 83.62 86 PRO A N 1
ATOM 678 C CA . PRO A 1 86 ? -19.413 -4.232 3.709 1.00 83.62 86 PRO A CA 1
ATOM 679 C C . PRO A 1 86 ? -18.009 -3.643 3.493 1.00 83.62 86 PRO A C 1
ATOM 681 O O . PRO A 1 86 ? -17.078 -4.313 3.054 1.00 83.62 86 PRO A O 1
ATOM 684 N N . ARG A 1 87 ? -17.830 -2.392 3.931 1.00 85.19 87 ARG A N 1
ATOM 685 C CA . ARG A 1 87 ? -16.568 -1.653 3.851 1.00 85.19 87 ARG A CA 1
ATOM 686 C C . ARG A 1 87 ? -15.456 -2.237 4.735 1.00 85.19 87 ARG A C 1
ATOM 688 O O . ARG A 1 87 ? -14.305 -1.837 4.605 1.00 85.19 87 ARG A O 1
ATOM 695 N N . LEU A 1 88 ? -15.770 -3.152 5.658 1.00 85.88 88 LEU A N 1
ATOM 696 C CA . LEU A 1 88 ? -14.783 -3.754 6.554 1.00 85.88 88 LEU A CA 1
ATOM 697 C C . LEU A 1 88 ? -13.755 -4.581 5.777 1.00 85.88 88 LEU A C 1
ATOM 699 O O . LEU A 1 88 ? -12.567 -4.453 6.051 1.00 85.88 88 LEU A O 1
ATOM 703 N N . GLN A 1 89 ? -14.188 -5.358 4.781 1.00 78.12 89 GLN A N 1
ATOM 704 C CA . GLN A 1 89 ? -13.285 -6.151 3.940 1.00 78.12 89 GLN A CA 1
ATOM 705 C C . GLN A 1 89 ? -12.480 -5.268 2.985 1.00 78.12 89 GLN A C 1
ATOM 707 O O . GLN A 1 89 ? -11.272 -5.440 2.857 1.00 78.12 89 GLN A O 1
ATOM 712 N N . GLU A 1 90 ? -13.118 -4.259 2.390 1.00 78.00 90 GLU A N 1
ATOM 713 C CA . GLU A 1 90 ? -12.457 -3.283 1.512 1.00 78.00 90 GLU A CA 1
ATOM 714 C C . GLU A 1 90 ? -11.358 -2.490 2.232 1.00 78.00 90 GLU A C 1
ATOM 716 O O . GLU A 1 90 ? -10.303 -2.208 1.668 1.00 78.00 90 GLU A O 1
ATOM 721 N N . CYS A 1 91 ? -11.615 -2.111 3.486 1.00 85.31 91 CYS A N 1
ATOM 722 C CA . CYS A 1 91 ? -10.677 -1.370 4.320 1.00 85.31 91 CYS A CA 1
ATOM 723 C C . CYS A 1 91 ? -9.736 -2.286 5.108 1.00 85.31 91 CYS A C 1
ATOM 725 O O . CYS A 1 91 ? -8.866 -1.773 5.813 1.00 85.31 91 CYS A O 1
ATOM 727 N N . ARG A 1 92 ? -9.883 -3.614 5.038 1.00 83.81 92 ARG A N 1
ATOM 728 C CA . ARG A 1 92 ? -8.952 -4.515 5.711 1.00 83.81 92 ARG A CA 1
ATOM 729 C C . ARG A 1 92 ? -7.605 -4.389 5.025 1.00 83.81 92 ARG A C 1
ATOM 731 O O . ARG A 1 92 ? -7.461 -4.663 3.837 1.00 83.81 92 ARG A O 1
ATOM 738 N N . ARG A 1 93 ? -6.603 -3.963 5.783 1.00 74.38 93 ARG A N 1
ATOM 739 C CA . ARG A 1 93 ? -5.221 -3.967 5.334 1.00 74.38 93 ARG A CA 1
ATOM 740 C C . ARG A 1 93 ? -4.877 -5.413 5.012 1.00 74.38 93 ARG A C 1
ATOM 742 O O . ARG A 1 93 ? -4.973 -6.285 5.877 1.00 74.38 93 ARG A O 1
ATOM 749 N N . LYS A 1 94 ? -4.490 -5.675 3.769 1.00 65.50 94 LYS A N 1
ATOM 750 C CA . LYS A 1 94 ? -3.959 -6.983 3.411 1.00 65.50 94 LYS A CA 1
ATOM 751 C C . LYS A 1 94 ? -2.600 -7.124 4.084 1.00 65.50 94 LYS A C 1
ATOM 753 O O . LYS A 1 94 ? -1.630 -6.473 3.709 1.00 65.50 94 LYS A O 1
ATOM 758 N N . SER A 1 95 ? -2.558 -7.914 5.150 1.00 56.59 95 SER A N 1
ATOM 759 C CA . SER A 1 95 ? -1.323 -8.280 5.829 1.00 56.59 95 SER A CA 1
ATOM 760 C C . SER A 1 95 ? -0.640 -9.378 5.019 1.00 56.59 95 SER A C 1
ATOM 762 O O . SER A 1 95 ? -0.987 -10.552 5.126 1.00 56.59 95 SER A O 1
ATOM 764 N N . GLY A 1 96 ? 0.309 -8.984 4.179 1.00 69.69 96 GLY A N 1
ATOM 765 C CA . GLY A 1 96 ? 1.166 -9.896 3.436 1.00 69.69 96 GLY A CA 1
ATOM 766 C C . GLY A 1 96 ? 2.304 -9.117 2.802 1.00 69.69 96 GLY A C 1
ATOM 767 O O . GLY A 1 96 ? 2.089 -8.041 2.253 1.00 69.69 96 GLY A O 1
ATOM 768 N N . LEU A 1 97 ? 3.530 -9.627 2.901 1.00 82.81 97 LEU A N 1
ATOM 769 C CA . LEU A 1 97 ? 4.598 -9.122 2.048 1.00 82.81 97 LEU A CA 1
ATOM 770 C C . LEU A 1 97 ? 4.295 -9.579 0.618 1.00 82.81 97 LEU A C 1
ATOM 772 O O . LEU A 1 97 ? 4.083 -10.767 0.388 1.00 82.81 97 LEU A O 1
ATOM 776 N N . PHE A 1 98 ? 4.280 -8.653 -0.331 1.00 89.38 98 PHE A N 1
ATOM 777 C CA . PHE A 1 98 ? 4.315 -8.986 -1.741 1.00 89.38 98 PHE A CA 1
ATOM 778 C C . PHE A 1 98 ? 5.768 -9.116 -2.206 1.00 89.38 98 PHE A C 1
ATOM 780 O O . PHE A 1 98 ? 6.554 -8.176 -2.106 1.00 89.38 98 PHE A O 1
ATOM 787 N N . TRP A 1 99 ? 6.107 -10.277 -2.756 1.00 92.44 99 TRP A N 1
ATOM 788 C CA . TRP A 1 99 ? 7.402 -10.534 -3.372 1.00 92.44 99 TRP A CA 1
ATOM 789 C C . TRP A 1 99 ? 7.202 -10.895 -4.831 1.00 92.44 99 TRP A C 1
ATOM 791 O O . TRP A 1 99 ? 6.452 -11.818 -5.139 1.00 92.44 99 TRP A O 1
ATOM 801 N N . ILE A 1 100 ? 7.922 -10.211 -5.717 1.00 93.38 100 ILE A N 1
ATOM 802 C CA . ILE A 1 100 ? 8.060 -10.667 -7.100 1.00 93.38 100 ILE A CA 1
ATOM 803 C C . ILE A 1 100 ? 8.785 -12.008 -7.061 1.00 93.38 100 ILE A C 1
ATOM 805 O O . ILE A 1 100 ? 9.823 -12.122 -6.401 1.00 93.38 100 ILE A O 1
ATOM 809 N N . SER A 1 101 ? 8.235 -13.033 -7.706 1.00 91.25 101 SER A N 1
ATOM 810 C CA . SER A 1 101 ? 8.846 -14.365 -7.743 1.00 91.25 101 SER A CA 1
ATOM 811 C C . SER A 1 101 ? 10.138 -14.361 -8.568 1.00 91.25 101 SER A C 1
ATOM 813 O O . SER A 1 101 ? 10.382 -13.451 -9.358 1.00 91.25 101 SER A O 1
ATOM 815 N N . ASP A 1 102 ? 10.987 -15.376 -8.400 1.00 89.62 102 ASP A N 1
ATOM 816 C CA . ASP A 1 102 ? 12.183 -15.522 -9.240 1.00 89.62 102 ASP A CA 1
ATOM 817 C C . ASP A 1 102 ? 11.824 -15.667 -10.721 1.00 89.62 102 ASP A C 1
ATOM 819 O O . ASP A 1 102 ? 12.487 -15.089 -11.576 1.00 89.62 102 ASP A O 1
ATOM 823 N N . GLU A 1 103 ? 10.730 -16.366 -11.017 1.00 90.62 103 GLU A N 1
ATOM 824 C CA . GLU A 1 103 ? 10.197 -16.527 -12.370 1.00 90.62 103 GLU A CA 1
ATOM 825 C C . GLU A 1 103 ? 9.744 -15.188 -12.967 1.00 90.62 103 GLU A C 1
ATOM 827 O O . GLU A 1 103 ? 10.183 -14.817 -14.054 1.00 90.62 103 GLU A O 1
ATOM 832 N N . GLN A 1 104 ? 8.942 -14.409 -12.230 1.00 93.62 104 GLN A N 1
ATOM 8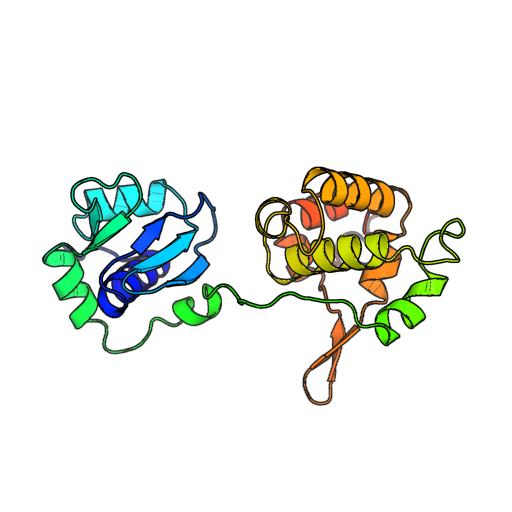33 C CA . GLN A 1 104 ? 8.553 -13.062 -12.655 1.00 93.62 104 GLN A CA 1
ATOM 834 C C . GLN A 1 104 ? 9.785 -12.172 -12.840 1.00 93.62 104 GLN A C 1
ATOM 836 O O . GLN A 1 104 ? 9.850 -11.379 -13.773 1.00 93.62 104 GLN A O 1
ATOM 841 N N . MET A 1 105 ? 10.791 -12.314 -11.979 1.00 90.69 105 MET A N 1
ATOM 842 C CA . MET A 1 105 ? 12.018 -11.537 -12.084 1.00 90.69 105 MET A CA 1
ATOM 843 C C . MET A 1 105 ? 12.832 -11.901 -13.335 1.00 90.69 105 MET A C 1
ATOM 845 O O . MET A 1 105 ? 13.367 -11.016 -14.003 1.00 90.69 105 MET A O 1
ATOM 849 N N . GLN A 1 106 ? 12.913 -13.189 -13.679 1.00 89.12 106 GLN A N 1
ATOM 850 C CA . GLN A 1 106 ? 13.533 -13.650 -14.922 1.00 89.12 106 GLN A CA 1
ATOM 851 C C . GLN A 1 106 ? 12.770 -13.138 -16.145 1.00 89.12 106 GLN A C 1
ATOM 853 O O . GLN A 1 106 ? 13.396 -12.651 -17.085 1.00 89.12 106 GLN A O 1
ATOM 858 N N . TRP A 1 107 ? 11.437 -13.178 -16.097 1.00 90.50 107 TRP A N 1
ATOM 859 C CA . TRP A 1 107 ? 10.569 -12.639 -17.140 1.00 90.50 107 TRP A CA 1
ATOM 860 C C . TRP A 1 107 ? 10.768 -11.135 -17.355 1.00 90.50 107 TRP A C 1
ATOM 862 O O . TRP A 1 107 ? 10.817 -10.666 -18.488 1.00 90.50 107 TRP A O 1
ATOM 872 N N . LEU A 1 108 ? 10.946 -10.372 -16.274 1.00 91.69 108 LEU A N 1
ATOM 873 C CA . LEU A 1 108 ? 11.163 -8.926 -16.330 1.00 91.69 108 LEU A CA 1
ATOM 874 C C . LEU A 1 108 ? 12.568 -8.521 -16.789 1.00 91.69 108 LEU A C 1
ATOM 876 O O . LEU A 1 108 ? 12.783 -7.356 -17.121 1.00 91.69 108 LEU A O 1
ATOM 880 N N . LYS A 1 109 ? 13.532 -9.448 -16.821 1.00 88.94 109 LYS A N 1
ATOM 881 C CA . LYS A 1 109 ? 14.941 -9.160 -17.128 1.00 88.94 109 LYS A CA 1
ATOM 882 C C . LYS A 1 109 ? 15.163 -8.338 -18.413 1.00 88.94 109 LYS A C 1
ATOM 884 O O . LYS A 1 109 ? 16.001 -7.441 -18.350 1.00 88.94 109 LYS A O 1
ATOM 889 N N . PRO A 1 110 ? 14.453 -8.570 -19.538 1.00 90.50 110 PRO A N 1
ATOM 890 C CA . PRO A 1 110 ? 14.619 -7.774 -20.760 1.00 90.50 110 PRO A CA 1
ATOM 891 C C . PRO A 1 110 ? 14.232 -6.296 -20.610 1.00 90.50 110 PRO A C 1
ATOM 893 O O . PRO A 1 110 ? 14.719 -5.461 -21.364 1.00 90.50 110 PRO A O 1
ATOM 896 N N . TRP A 1 111 ? 13.374 -5.974 -19.639 1.00 90.88 111 TRP A N 1
ATOM 897 C CA . TRP A 1 111 ? 12.829 -4.631 -19.412 1.00 90.88 111 TRP A CA 1
ATOM 898 C C . TRP A 1 111 ? 13.592 -3.843 -18.346 1.00 90.88 111 TRP A C 1
ATOM 900 O O . TRP A 1 111 ? 13.317 -2.665 -18.120 1.00 90.88 111 TRP A O 1
ATOM 910 N N . LEU A 1 112 ? 14.543 -4.486 -17.666 1.00 87.38 112 LEU A N 1
ATOM 911 C CA . LEU A 1 112 ? 15.369 -3.853 -16.647 1.00 87.38 112 LEU A CA 1
ATOM 912 C C . LEU A 1 112 ? 16.615 -3.218 -17.278 1.00 87.38 112 LEU A C 1
ATOM 914 O O . LEU A 1 112 ? 17.095 -3.691 -18.311 1.00 87.38 112 LEU A O 1
ATOM 918 N N . PRO A 1 113 ? 17.191 -2.160 -16.674 1.00 82.44 113 PRO A N 1
ATOM 919 C CA . PRO A 1 113 ? 18.295 -1.457 -17.304 1.00 82.44 113 PRO A CA 1
ATOM 920 C C . PRO A 1 113 ? 19.511 -2.373 -17.478 1.00 82.44 113 PRO A C 1
ATOM 922 O O . PRO A 1 113 ? 19.917 -3.094 -16.567 1.00 82.44 113 PRO A O 1
ATOM 925 N N . THR A 1 114 ? 20.154 -2.272 -18.637 1.00 68.62 114 THR A N 1
ATOM 926 C CA . THR A 1 114 ? 21.293 -3.089 -19.086 1.00 68.62 114 THR A CA 1
ATOM 927 C C . THR A 1 114 ? 22.443 -3.139 -18.071 1.00 68.62 114 THR A C 1
ATOM 929 O O . THR A 1 114 ? 23.103 -4.153 -17.913 1.00 68.62 114 THR A O 1
ATOM 932 N N . ARG A 1 115 ? 22.684 -2.095 -17.271 1.00 64.12 115 ARG A N 1
ATOM 933 C CA . ARG A 1 115 ? 23.741 -2.135 -16.233 1.00 64.12 115 ARG A CA 1
ATOM 934 C C . ARG A 1 115 ? 23.460 -3.127 -15.083 1.00 64.12 115 ARG A C 1
ATOM 936 O O . ARG A 1 115 ? 24.333 -3.323 -14.243 1.00 64.12 115 ARG A O 1
ATOM 943 N N . PHE A 1 116 ? 22.289 -3.770 -15.062 1.00 56.78 116 PHE A N 1
ATOM 944 C CA . PHE A 1 116 ? 21.831 -4.711 -14.035 1.00 56.78 116 PHE A CA 1
ATOM 945 C C . PHE A 1 116 ? 21.738 -6.173 -14.512 1.00 56.78 116 PHE A C 1
ATOM 947 O O . PHE A 1 116 ? 20.992 -6.952 -13.922 1.00 56.78 116 PHE A O 1
ATOM 954 N N . HIS A 1 117 ? 22.493 -6.601 -15.538 1.00 51.72 117 HIS A N 1
ATOM 955 C CA . HIS A 1 117 ? 22.466 -8.006 -16.006 1.00 51.72 117 HIS A CA 1
ATOM 956 C C . HIS A 1 117 ? 22.717 -9.053 -14.900 1.00 51.72 117 HIS A C 1
ATOM 958 O O . HIS A 1 117 ? 22.296 -10.205 -15.043 1.00 51.72 117 HIS A O 1
ATOM 964 N N . HIS A 1 118 ? 23.342 -8.636 -13.794 1.00 52.03 118 HIS A N 1
ATOM 965 C CA . HIS A 1 118 ? 23.267 -9.298 -12.496 1.00 52.03 118 HIS A CA 1
ATOM 966 C C . HIS A 1 118 ? 22.308 -8.518 -11.595 1.00 52.03 118 HIS A C 1
ATOM 968 O O . HIS A 1 118 ? 22.663 -7.474 -11.044 1.00 52.03 118 HIS A O 1
ATOM 974 N N . LEU A 1 119 ? 21.082 -9.021 -11.470 1.00 54.97 119 LEU A N 1
ATOM 975 C CA . LEU A 1 119 ? 20.061 -8.444 -10.605 1.00 54.97 119 LEU A CA 1
ATOM 976 C C . LEU A 1 119 ? 20.568 -8.502 -9.167 1.00 54.97 119 LEU A C 1
ATOM 978 O O . LEU A 1 119 ? 20.740 -9.586 -8.608 1.00 54.97 119 LEU A O 1
ATOM 982 N N . ARG A 1 120 ? 20.851 -7.347 -8.564 1.00 66.69 120 ARG A N 1
ATOM 983 C CA . ARG A 1 120 ? 21.226 -7.323 -7.150 1.00 66.69 120 ARG A CA 1
ATOM 984 C C . ARG A 1 120 ? 20.003 -7.775 -6.358 1.00 66.69 120 ARG A C 1
ATOM 986 O O . ARG A 1 120 ? 18.891 -7.342 -6.657 1.00 66.69 120 ARG A O 1
ATOM 993 N N . ASN A 1 121 ? 20.199 -8.601 -5.328 1.00 65.06 121 ASN A N 1
ATOM 994 C CA . ASN A 1 121 ? 19.119 -8.979 -4.405 1.00 65.06 121 ASN A CA 1
ATOM 995 C C . ASN A 1 121 ? 18.338 -7.749 -3.900 1.00 65.06 121 ASN A C 1
ATOM 997 O O . ASN A 1 121 ? 17.140 -7.837 -3.642 1.00 65.06 121 ASN A O 1
ATOM 1001 N N . ASP A 1 122 ? 18.992 -6.589 -3.822 1.00 78.56 122 ASP A N 1
ATOM 1002 C CA . ASP A 1 122 ? 18.374 -5.326 -3.427 1.00 78.56 122 ASP A CA 1
ATOM 1003 C C . ASP A 1 122 ? 17.417 -4.739 -4.475 1.00 78.56 122 ASP A C 1
ATOM 1005 O O . ASP A 1 122 ? 16.423 -4.130 -4.095 1.00 78.56 122 ASP A O 1
ATOM 1009 N N . ASP A 1 123 ? 17.628 -4.956 -5.777 1.00 84.44 123 ASP A N 1
ATOM 1010 C CA . ASP A 1 123 ? 16.717 -4.443 -6.810 1.00 84.44 123 ASP A CA 1
ATOM 1011 C C . ASP A 1 123 ? 15.390 -5.216 -6.810 1.00 84.44 123 ASP A C 1
ATOM 1013 O O . ASP A 1 123 ? 14.326 -4.600 -6.878 1.00 84.44 123 ASP A O 1
ATOM 1017 N N . ARG A 1 124 ? 15.425 -6.549 -6.636 1.00 90.06 124 ARG A N 1
ATOM 1018 C CA . ARG A 1 124 ? 14.204 -7.359 -6.452 1.00 90.06 124 ARG A CA 1
ATOM 1019 C C . ARG A 1 124 ? 13.445 -6.936 -5.192 1.00 90.06 124 ARG A C 1
ATOM 1021 O O . ARG A 1 124 ? 12.219 -6.842 -5.233 1.00 90.06 124 ARG A O 1
ATOM 1028 N N . LYS A 1 125 ? 14.151 -6.650 -4.089 1.00 91.75 125 LYS A N 1
ATOM 1029 C CA . LYS A 1 125 ? 13.548 -6.139 -2.842 1.00 91.75 125 LYS A CA 1
ATOM 1030 C C . LYS A 1 125 ? 12.877 -4.788 -3.044 1.00 91.75 125 LYS A C 1
ATOM 1032 O O . LYS A 1 125 ? 11.706 -4.640 -2.702 1.00 91.75 125 LYS A O 1
ATOM 1037 N N . LEU A 1 126 ? 13.592 -3.829 -3.628 1.00 93.25 126 LEU A N 1
ATOM 1038 C CA . LEU A 1 126 ? 13.068 -2.487 -3.861 1.00 93.25 126 LEU A CA 1
ATOM 1039 C C . LEU A 1 126 ? 11.878 -2.514 -4.821 1.00 93.25 126 LEU A C 1
ATOM 1041 O O . LEU A 1 126 ? 10.860 -1.887 -4.540 1.00 93.25 126 LEU A O 1
ATOM 1045 N N . LEU A 1 127 ? 11.965 -3.279 -5.913 1.00 94.56 127 LEU A N 1
ATOM 1046 C CA . LEU A 1 127 ? 10.862 -3.417 -6.859 1.00 94.56 127 LEU A CA 1
ATOM 1047 C C . LEU A 1 127 ? 9.650 -4.104 -6.215 1.00 94.56 127 LEU A C 1
ATOM 1049 O O . LEU A 1 127 ? 8.532 -3.621 -6.370 1.00 94.56 127 LEU A O 1
ATOM 1053 N N . SER A 1 128 ? 9.859 -5.166 -5.431 1.00 95.25 128 SER A N 1
ATOM 1054 C CA . SER A 1 128 ? 8.778 -5.820 -4.679 1.00 95.25 128 SER A CA 1
ATOM 1055 C C . SER A 1 128 ? 8.098 -4.848 -3.709 1.00 95.25 128 SER A C 1
ATOM 1057 O O . SER A 1 128 ? 6.872 -4.786 -3.665 1.00 95.25 128 SER A O 1
ATOM 1059 N N . GLY A 1 129 ? 8.872 -4.021 -2.996 1.00 95.31 129 GLY A N 1
ATOM 1060 C CA . GLY A 1 129 ? 8.341 -2.995 -2.097 1.00 95.31 129 GLY A CA 1
ATOM 1061 C C . GLY A 1 129 ? 7.547 -1.906 -2.820 1.00 95.31 129 GLY A C 1
ATOM 1062 O O . GLY A 1 129 ? 6.466 -1.531 -2.367 1.00 95.31 129 GLY A O 1
ATOM 1063 N N . ILE A 1 130 ? 8.040 -1.430 -3.967 1.00 96.56 130 ILE A N 1
ATOM 1064 C CA . ILE A 1 130 ? 7.324 -0.471 -4.820 1.00 96.56 130 ILE A CA 1
ATOM 1065 C C . ILE A 1 130 ? 6.001 -1.078 -5.296 1.00 96.56 130 ILE A C 1
ATOM 1067 O O . ILE A 1 130 ? 4.951 -0.469 -5.108 1.00 96.56 130 ILE A O 1
ATOM 1071 N N . VAL A 1 131 ? 6.028 -2.285 -5.863 1.00 96.19 131 VAL A N 1
ATOM 1072 C CA . VAL A 1 131 ? 4.828 -2.956 -6.382 1.00 96.19 131 VAL A CA 1
ATOM 1073 C C . VAL A 1 131 ? 3.818 -3.224 -5.269 1.00 96.19 131 VAL A C 1
ATOM 1075 O O . VAL A 1 131 ? 2.629 -2.977 -5.459 1.00 96.19 131 VAL A O 1
ATOM 1078 N N . HIS A 1 132 ? 4.276 -3.636 -4.085 1.00 94.12 132 HIS A N 1
ATOM 1079 C CA . HIS A 1 132 ? 3.423 -3.799 -2.912 1.00 94.12 132 HIS A CA 1
ATOM 1080 C C . HIS A 1 132 ? 2.689 -2.498 -2.557 1.00 94.12 132 HIS A C 1
ATOM 1082 O O . HIS A 1 132 ? 1.473 -2.499 -2.364 1.00 94.12 132 HIS A O 1
ATOM 1088 N N . ALA A 1 133 ? 3.419 -1.380 -2.512 1.00 92.75 133 ALA A N 1
ATOM 1089 C CA . ALA A 1 133 ? 2.847 -0.070 -2.226 1.00 92.75 133 ALA A CA 1
ATOM 1090 C C . ALA A 1 133 ? 1.791 0.346 -3.257 1.00 92.75 133 ALA A C 1
ATOM 1092 O O . ALA A 1 133 ? 0.711 0.800 -2.880 1.00 92.75 133 ALA A O 1
ATOM 1093 N N . LEU A 1 134 ? 2.072 0.149 -4.547 1.00 94.38 134 LEU A N 1
ATOM 1094 C CA . LEU A 1 134 ? 1.132 0.467 -5.623 1.00 94.38 134 LEU A CA 1
ATOM 1095 C C . LEU A 1 134 ? -0.136 -0.389 -5.547 1.00 94.38 134 LEU A C 1
ATOM 1097 O O . LEU A 1 134 ? -1.244 0.145 -5.546 1.00 94.38 134 LEU A O 1
ATOM 1101 N N . ARG A 1 135 ? 0.038 -1.709 -5.441 1.00 90.00 135 ARG A N 1
ATOM 1102 C CA . ARG A 1 135 ? -1.040 -2.704 -5.418 1.00 90.00 135 ARG A CA 1
ATOM 1103 C C . ARG A 1 135 ? -2.006 -2.484 -4.257 1.00 90.00 135 ARG A C 1
ATOM 1105 O O . ARG A 1 135 ? -3.219 -2.518 -4.441 1.00 90.00 135 ARG A O 1
ATOM 1112 N N . GLU A 1 136 ? -1.468 -2.246 -3.063 1.00 85.12 136 GLU A N 1
ATOM 1113 C CA . GLU A 1 136 ? -2.257 -2.130 -1.830 1.00 85.12 136 GLU A CA 1
ATOM 1114 C C . GLU A 1 136 ? -2.533 -0.669 -1.433 1.00 85.12 136 GLU A C 1
ATOM 1116 O O . GLU A 1 136 ? -3.088 -0.394 -0.368 1.00 85.12 136 GLU A O 1
ATOM 1121 N N . ASN A 1 137 ? -2.185 0.285 -2.305 1.00 84.88 137 ASN A N 1
ATOM 1122 C CA . ASN A 1 137 ? -2.341 1.722 -2.085 1.00 84.88 137 ASN A CA 1
ATOM 1123 C C . ASN A 1 137 ? -1.735 2.195 -0.744 1.00 84.88 137 ASN A C 1
ATOM 1125 O O . ASN A 1 137 ? -2.344 2.970 0.002 1.00 84.88 137 ASN A O 1
ATOM 1129 N N . LEU A 1 138 ? -0.535 1.707 -0.439 1.00 85.12 138 LEU A N 1
ATOM 1130 C CA . LEU A 1 138 ? 0.256 2.085 0.729 1.00 85.12 138 LEU A CA 1
ATOM 1131 C C . LEU A 1 138 ? 1.320 3.105 0.326 1.00 85.12 138 LEU A C 1
ATOM 1133 O O . LEU A 1 138 ? 1.874 3.048 -0.763 1.00 85.12 138 LEU A O 1
ATOM 1137 N N . SER A 1 139 ? 1.664 4.020 1.226 1.00 85.56 139 SER A N 1
ATOM 1138 C CA . SER A 1 139 ? 2.842 4.872 1.038 1.00 85.56 139 SER A CA 1
ATOM 1139 C C . SER A 1 139 ? 4.139 4.053 1.085 1.00 85.56 139 SER A C 1
ATOM 1141 O O . SER A 1 139 ? 4.211 3.025 1.75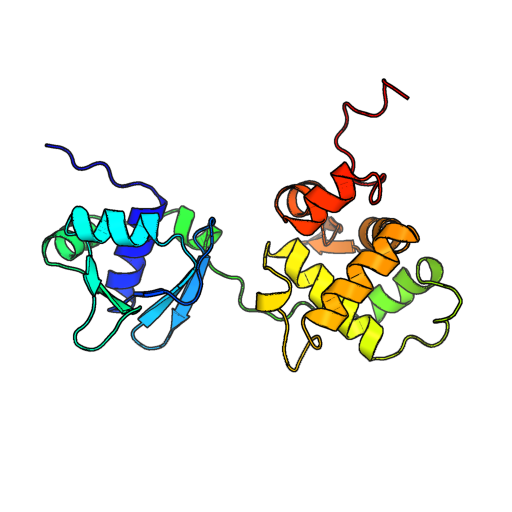9 1.00 85.56 139 SER A O 1
ATOM 1143 N N . PHE A 1 140 ? 5.206 4.548 0.445 1.00 89.06 140 PHE A N 1
ATOM 1144 C CA . PHE A 1 140 ? 6.535 3.925 0.544 1.00 89.06 140 PHE A CA 1
ATOM 1145 C C . PHE A 1 140 ? 7.032 3.843 1.990 1.00 89.06 140 PHE A C 1
ATOM 1147 O O . PHE A 1 140 ? 7.626 2.837 2.358 1.00 89.06 140 PHE A O 1
ATOM 1154 N N . ARG A 1 141 ? 6.688 4.817 2.842 1.00 85.62 141 ARG A N 1
ATOM 1155 C CA . ARG A 1 141 ? 6.919 4.743 4.289 1.00 85.62 141 ARG A CA 1
ATOM 1156 C C . ARG A 1 141 ? 6.270 3.519 4.935 1.00 85.62 141 ARG A C 1
ATOM 1158 O O . ARG A 1 141 ? 6.915 2.824 5.709 1.00 85.62 141 ARG A O 1
ATOM 1165 N N . GLN A 1 142 ? 5.004 3.245 4.616 1.00 81.44 142 GLN A N 1
ATOM 1166 C CA . GLN A 1 142 ? 4.237 2.145 5.217 1.00 81.44 142 GLN A CA 1
ATOM 1167 C C . GLN A 1 142 ? 4.725 0.754 4.803 1.00 81.44 142 GLN A C 1
ATOM 1169 O O . GLN A 1 142 ? 4.436 -0.206 5.517 1.00 81.44 142 GLN A O 1
ATOM 1174 N N . VAL A 1 143 ? 5.410 0.634 3.661 1.00 85.94 143 VAL A N 1
ATOM 1175 C CA . VAL A 1 143 ? 6.040 -0.624 3.230 1.00 85.94 143 VAL A CA 1
ATOM 1176 C C . VAL A 1 143 ? 7.536 -0.672 3.553 1.00 85.94 143 VAL A C 1
ATOM 1178 O O . VAL A 1 143 ? 8.093 -1.760 3.617 1.00 85.94 143 VAL A O 1
ATOM 1181 N N . SER A 1 144 ? 8.201 0.465 3.777 1.00 85.69 144 SER A N 1
ATOM 1182 C CA . SER A 1 144 ? 9.630 0.505 4.110 1.00 85.69 144 SER A CA 1
ATOM 1183 C C . SER A 1 144 ? 9.951 -0.229 5.415 1.00 85.69 144 SER A C 1
ATOM 1185 O O . SER A 1 144 ? 9.120 -0.320 6.318 1.00 85.69 144 SER A O 1
ATOM 1187 N N . GLY A 1 145 ? 11.168 -0.763 5.512 1.00 80.25 145 GLY A N 1
ATOM 1188 C CA . GLY A 1 145 ? 11.630 -1.526 6.672 1.00 80.25 145 GLY A CA 1
ATOM 1189 C C . GLY A 1 145 ? 12.656 -2.585 6.281 1.00 80.25 145 GLY A C 1
ATOM 1190 O O . GLY A 1 145 ? 13.129 -2.611 5.144 1.00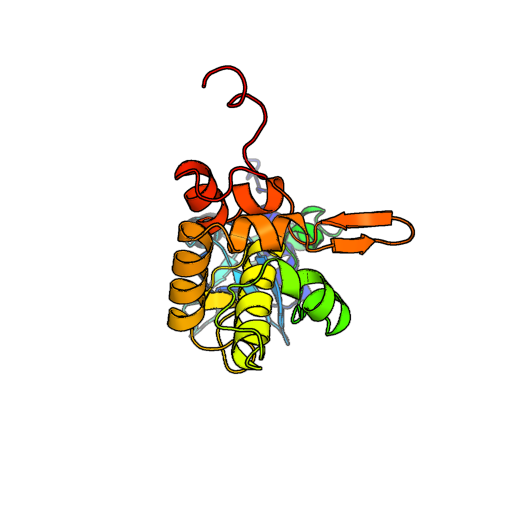 80.25 145 GLY A O 1
ATOM 1191 N N . GLU A 1 146 ? 12.970 -3.495 7.204 1.00 69.94 146 GLU A N 1
ATOM 1192 C CA . GLU A 1 146 ? 14.008 -4.524 7.007 1.00 69.94 146 GLU A CA 1
ATOM 1193 C C . GLU A 1 146 ? 13.795 -5.402 5.764 1.00 69.94 146 GLU A C 1
ATOM 1195 O O . GLU A 1 146 ? 14.750 -5.940 5.208 1.00 69.94 146 GLU A O 1
ATOM 1200 N N . LYS A 1 147 ? 12.544 -5.561 5.313 1.00 83.44 147 LYS A N 1
ATOM 1201 C CA . LYS A 1 147 ? 12.201 -6.461 4.206 1.00 83.44 147 LYS A CA 1
ATOM 1202 C C . LYS A 1 147 ? 12.464 -5.843 2.830 1.00 83.44 147 LYS A C 1
ATOM 1204 O O . LYS A 1 147 ? 13.154 -6.465 2.029 1.00 83.44 147 LYS A O 1
ATOM 1209 N N . TYR A 1 148 ? 11.967 -4.635 2.554 1.00 89.44 148 TYR A N 1
ATOM 1210 C CA . TYR A 1 148 ? 12.112 -4.012 1.226 1.00 89.44 148 TYR A CA 1
ATOM 1211 C C . TYR A 1 148 ? 13.229 -2.971 1.129 1.00 89.44 148 TYR A C 1
ATOM 1213 O O . TYR A 1 148 ? 13.615 -2.609 0.022 1.00 89.44 148 TYR A O 1
ATOM 1221 N N . GLY A 1 149 ? 13.761 -2.505 2.260 1.00 88.69 149 GLY A N 1
ATOM 1222 C CA . GLY A 1 149 ? 14.762 -1.444 2.321 1.00 88.69 149 GLY A CA 1
ATOM 1223 C C . GLY A 1 149 ? 14.198 -0.112 2.819 1.00 88.69 149 GLY A C 1
ATOM 1224 O O . GLY A 1 149 ? 13.011 0.029 3.128 1.00 88.69 149 GLY A O 1
ATOM 1225 N N . ALA A 1 150 ? 15.089 0.873 2.929 1.00 90.31 150 ALA A N 1
ATOM 1226 C CA . ALA A 1 150 ? 14.763 2.199 3.441 1.00 90.31 150 ALA A CA 1
ATOM 1227 C C . ALA A 1 150 ? 13.811 2.967 2.505 1.00 90.31 150 ALA A C 1
ATOM 1229 O O . ALA A 1 150 ? 13.902 2.862 1.280 1.00 90.31 150 ALA A O 1
ATOM 1230 N N . GLU A 1 151 ? 12.954 3.815 3.081 1.00 90.56 151 GLU A N 1
ATOM 1231 C CA . GLU A 1 151 ? 12.001 4.661 2.344 1.00 90.56 151 GLU A CA 1
ATOM 1232 C C . GLU A 1 151 ? 12.684 5.498 1.244 1.00 90.56 151 GLU A C 1
ATOM 1234 O O . GLU A 1 151 ? 12.187 5.579 0.119 1.00 90.56 151 GLU A O 1
ATOM 1239 N N . LEU A 1 152 ? 13.867 6.057 1.530 1.00 91.62 152 LEU A N 1
ATOM 1240 C CA . LEU A 1 152 ? 14.640 6.842 0.563 1.00 91.62 152 LEU A CA 1
ATOM 1241 C C . LEU A 1 152 ? 15.066 6.013 -0.660 1.00 91.62 152 LEU A C 1
ATOM 1243 O O . LEU A 1 152 ? 15.040 6.517 -1.782 1.00 91.62 152 LEU A O 1
ATOM 1247 N N . ALA 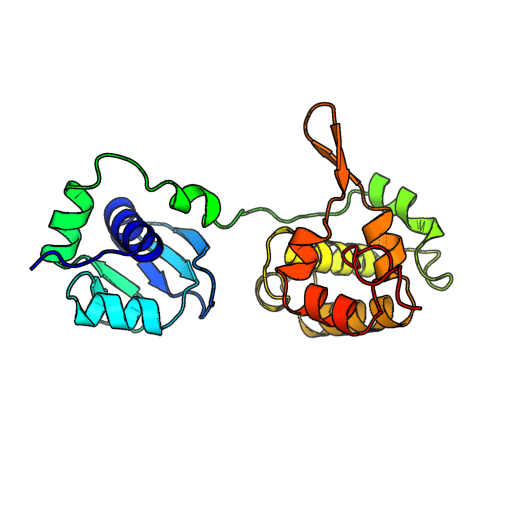A 1 153 ? 15.415 4.739 -0.461 1.00 92.44 153 ALA A N 1
ATOM 1248 C CA . ALA A 1 153 ? 15.814 3.850 -1.546 1.00 92.44 153 ALA A CA 1
ATOM 1249 C C . ALA A 1 153 ? 14.624 3.508 -2.455 1.00 92.44 153 ALA A C 1
ATOM 1251 O O . ALA A 1 153 ? 14.769 3.521 -3.678 1.00 92.44 153 ALA A O 1
ATOM 1252 N N . LEU A 1 154 ? 13.436 3.286 -1.877 1.00 94.62 154 LEU A N 1
ATOM 1253 C CA . LEU A 1 154 ? 12.196 3.093 -2.637 1.00 94.62 154 LEU A CA 1
ATOM 1254 C C . LEU A 1 154 ? 11.856 4.342 -3.464 1.00 94.62 154 LEU A C 1
ATOM 1256 O O . LEU A 1 154 ? 11.576 4.235 -4.658 1.00 94.62 154 LEU A O 1
ATOM 1260 N N . HIS A 1 155 ? 11.941 5.534 -2.862 1.00 93.44 155 HIS A N 1
ATOM 1261 C CA . HIS A 1 155 ? 11.694 6.795 -3.567 1.00 93.44 155 HIS A CA 1
ATOM 1262 C C . HIS A 1 155 ? 12.675 7.046 -4.711 1.00 93.44 155 HIS A C 1
ATOM 1264 O O . HIS A 1 155 ? 12.237 7.356 -5.820 1.00 93.44 155 HIS A O 1
ATOM 1270 N N . GLY A 1 156 ? 13.977 6.916 -4.447 1.00 93.50 156 GLY A N 1
ATOM 1271 C CA . GLY A 1 156 ? 15.013 7.135 -5.453 1.00 93.50 156 GLY A CA 1
ATOM 1272 C C . GLY A 1 156 ? 14.876 6.160 -6.617 1.00 93.50 156 GLY A C 1
ATOM 1273 O O . GLY A 1 156 ? 14.933 6.571 -7.775 1.00 93.50 156 GLY A O 1
ATOM 1274 N N . ARG A 1 157 ? 14.602 4.884 -6.318 1.00 93.38 157 ARG A N 1
ATOM 1275 C CA . ARG A 1 157 ? 14.439 3.854 -7.345 1.00 93.38 157 ARG A CA 1
ATOM 1276 C C . ARG A 1 157 ? 13.192 4.068 -8.196 1.00 93.38 157 ARG A C 1
ATOM 1278 O O . ARG A 1 157 ? 13.291 3.997 -9.416 1.00 93.38 157 ARG A O 1
ATOM 1285 N N . TRP A 1 158 ? 12.055 4.382 -7.569 1.00 96.31 158 TRP A N 1
ATOM 1286 C CA . TRP A 1 158 ? 10.828 4.756 -8.276 1.00 96.31 158 TRP A CA 1
ATOM 1287 C C . TRP A 1 158 ? 11.080 5.899 -9.260 1.00 96.31 158 TRP A C 1
ATOM 1289 O O . TRP A 1 158 ? 10.820 5.749 -10.448 1.00 96.31 158 TRP A O 1
ATOM 1299 N N . ALA A 1 159 ? 11.639 7.016 -8.782 1.00 95.25 159 ALA A N 1
ATOM 1300 C CA . ALA A 1 159 ? 11.867 8.195 -9.614 1.00 95.25 159 ALA A CA 1
ATOM 1301 C C . ALA A 1 159 ? 12.816 7.896 -10.784 1.00 95.25 159 ALA A C 1
ATOM 1303 O O . ALA A 1 159 ? 12.506 8.213 -11.929 1.00 95.25 159 ALA A O 1
ATOM 1304 N N . GLN A 1 160 ? 13.938 7.224 -10.512 1.00 93.12 160 GLN A N 1
ATOM 1305 C CA . GLN A 1 160 ? 14.911 6.846 -11.535 1.00 93.12 160 GLN A CA 1
ATOM 1306 C C . GLN A 1 160 ? 14.295 5.954 -12.625 1.00 93.12 160 GLN A C 1
ATOM 1308 O O . GLN A 1 160 ? 14.576 6.130 -13.813 1.00 93.12 160 GLN A O 1
ATOM 1313 N N . TRP A 1 161 ? 13.474 4.977 -12.240 1.00 94.69 161 TRP A N 1
ATOM 1314 C CA . TRP A 1 161 ? 12.886 4.023 -13.180 1.00 94.69 161 TRP A CA 1
ATOM 1315 C C . TRP A 1 161 ? 11.679 4.578 -13.930 1.00 94.69 161 TRP A C 1
ATOM 1317 O O . TRP A 1 161 ? 11.490 4.211 -15.084 1.00 94.69 161 TRP A O 1
ATOM 1327 N N . CYS A 1 162 ? 10.913 5.492 -13.335 1.00 96.62 162 CYS A N 1
ATOM 1328 C CA . CYS A 1 162 ? 9.889 6.246 -14.058 1.00 96.62 162 CYS A CA 1
ATOM 1329 C C . CYS A 1 162 ? 10.520 7.121 -15.148 1.00 96.62 162 CYS A C 1
ATOM 1331 O O . CYS A 1 162 ? 10.151 7.001 -16.309 1.00 96.62 162 CYS A O 1
ATOM 1333 N N . ILE A 1 163 ? 11.537 7.922 -14.807 1.00 95.50 163 ILE A N 1
ATOM 1334 C CA . ILE A 1 163 ? 12.206 8.818 -15.770 1.00 95.50 163 ILE A CA 1
ATOM 1335 C C . ILE A 1 163 ? 12.849 8.044 -16.929 1.00 95.50 163 ILE A C 1
ATOM 1337 O O . ILE A 1 163 ? 12.849 8.509 -18.062 1.00 95.50 163 ILE A O 1
ATOM 1341 N N . SER A 1 164 ? 13.406 6.863 -16.661 1.00 94.50 164 SER A N 1
ATOM 1342 C CA . SER A 1 164 ? 14.043 6.039 -17.701 1.00 94.50 164 SER A CA 1
ATOM 1343 C C . SER A 1 164 ? 13.073 5.157 -18.497 1.00 94.50 164 SER A C 1
ATOM 1345 O O . SER A 1 164 ? 13.532 4.397 -19.344 1.00 94.50 164 SER A O 1
ATOM 1347 N N . GLY A 1 165 ? 11.767 5.182 -18.204 1.00 95.44 165 GLY A N 1
ATOM 1348 C CA . GLY A 1 165 ? 10.768 4.298 -18.822 1.00 95.44 165 GLY A CA 1
ATOM 1349 C C . GLY A 1 165 ? 10.820 2.836 -18.352 1.00 95.44 165 GLY A C 1
ATOM 1350 O O . GLY A 1 165 ? 9.952 2.038 -18.693 1.00 95.44 165 GLY A O 1
ATOM 1351 N N . THR A 1 166 ? 11.793 2.477 -17.508 1.00 95.19 166 THR A N 1
ATOM 1352 C CA . THR A 1 166 ? 11.919 1.128 -16.931 1.00 95.19 166 THR A CA 1
ATOM 1353 C C . THR A 1 166 ? 10.674 0.745 -16.137 1.00 95.19 166 THR A C 1
ATOM 1355 O O . THR A 1 166 ? 10.221 -0.391 -16.214 1.00 95.19 166 THR A O 1
ATOM 1358 N N . MET A 1 167 ? 10.111 1.674 -15.358 1.00 96.94 167 MET A N 1
ATOM 1359 C CA . MET A 1 167 ? 8.949 1.373 -14.521 1.00 96.94 167 MET A CA 1
ATOM 1360 C C . MET A 1 167 ? 7.700 1.100 -15.365 1.00 96.94 167 MET A C 1
ATOM 1362 O O . MET A 1 167 ? 6.962 0.175 -15.047 1.00 96.94 167 MET A O 1
ATOM 1366 N N . ASP A 1 168 ? 7.489 1.857 -16.445 1.00 97.88 168 ASP A N 1
ATOM 1367 C CA . ASP A 1 168 ? 6.380 1.634 -17.379 1.00 97.88 168 ASP A CA 1
ATOM 1368 C C . ASP A 1 168 ? 6.467 0.235 -18.002 1.00 97.88 168 ASP A C 1
ATOM 1370 O O . ASP A 1 168 ? 5.541 -0.566 -17.874 1.00 97.88 168 ASP A O 1
ATOM 1374 N N . ALA A 1 169 ? 7.640 -0.108 -18.547 1.00 96.50 169 ALA A N 1
ATOM 1375 C CA . ALA A 1 169 ? 7.888 -1.414 -19.145 1.00 96.50 169 ALA A CA 1
ATOM 1376 C C . ALA A 1 169 ? 7.738 -2.561 -18.132 1.00 96.50 169 ALA A C 1
ATOM 1378 O O . ALA A 1 169 ? 7.093 -3.567 -18.426 1.00 96.50 169 ALA A O 1
ATOM 1379 N N . VAL A 1 170 ? 8.294 -2.411 -16.925 1.00 96.19 170 VAL A N 1
ATOM 1380 C CA . VAL A 1 170 ? 8.208 -3.429 -15.870 1.00 96.19 170 VAL A CA 1
ATOM 1381 C C . VAL A 1 170 ? 6.767 -3.653 -15.432 1.00 96.19 170 VAL A C 1
ATOM 1383 O O . VAL A 1 170 ? 6.333 -4.799 -15.358 1.00 96.19 170 VAL A O 1
ATOM 1386 N N . LEU A 1 171 ? 6.014 -2.589 -15.146 1.00 97.38 171 LEU A N 1
ATOM 1387 C CA . LEU A 1 171 ? 4.626 -2.726 -14.714 1.00 97.38 171 LEU A CA 1
ATOM 1388 C C . LEU A 1 171 ? 3.757 -3.317 -15.829 1.00 97.38 171 LEU A C 1
ATOM 1390 O O . LEU A 1 171 ? 2.912 -4.159 -15.537 1.00 97.38 171 LEU A O 1
ATOM 1394 N N . GLY A 1 172 ? 3.988 -2.929 -17.089 1.00 96.94 172 GLY A N 1
ATOM 1395 C CA . GLY A 1 172 ? 3.243 -3.436 -18.247 1.00 96.94 172 GLY A CA 1
ATOM 1396 C C . GLY A 1 172 ? 3.476 -4.923 -18.532 1.00 96.94 172 GLY A C 1
ATOM 1397 O O . GLY A 1 172 ? 2.640 -5.562 -19.165 1.00 96.94 172 GLY A O 1
ATOM 1398 N N . HIS A 1 173 ? 4.577 -5.487 -18.026 1.00 97.38 173 HIS A N 1
ATOM 1399 C CA . HIS A 1 173 ? 4.946 -6.893 -18.213 1.00 97.38 173 HIS A CA 1
ATOM 1400 C C . HIS A 1 173 ? 4.910 -7.726 -16.925 1.00 97.38 173 HIS A C 1
ATOM 1402 O O . HIS A 1 173 ? 5.297 -8.898 -16.942 1.00 97.38 173 HIS A O 1
ATOM 1408 N N . LEU A 1 174 ? 4.451 -7.158 -15.806 1.00 97.06 174 LEU A N 1
ATOM 1409 C CA . LEU A 1 174 ? 4.365 -7.857 -14.528 1.00 97.06 174 LEU A CA 1
ATOM 1410 C C . LEU A 1 174 ? 2.960 -8.436 -14.320 1.00 97.06 174 LEU A C 1
ATOM 1412 O O . LEU A 1 174 ? 2.032 -7.744 -13.892 1.00 97.06 174 LEU A O 1
ATOM 1416 N N . PHE A 1 175 ? 2.833 -9.738 -14.571 1.00 95.38 175 PHE A N 1
ATOM 1417 C CA . PHE A 1 175 ? 1.576 -10.479 -14.472 1.00 95.38 175 PHE A CA 1
ATOM 1418 C C . PHE A 1 175 ? 1.557 -11.464 -13.298 1.00 95.38 175 PHE A C 1
ATOM 1420 O O . PHE A 1 175 ? 2.592 -11.995 -12.890 1.00 95.38 175 PHE A O 1
ATOM 1427 N N . GLU A 1 176 ? 0.366 -11.739 -12.772 1.00 89.25 176 GLU A N 1
ATOM 1428 C CA . GLU A 1 176 ? 0.090 -12.808 -11.810 1.00 89.25 176 GLU A CA 1
ATOM 1429 C C . GLU A 1 176 ? -1.123 -13.638 -12.237 1.00 89.25 176 GLU A C 1
ATOM 1431 O O . GLU A 1 176 ? -1.979 -13.179 -12.999 1.00 89.25 176 GLU A O 1
ATOM 1436 N N . ARG A 1 177 ? -1.204 -14.867 -11.718 1.00 85.12 177 ARG A N 1
ATOM 1437 C CA . ARG A 1 177 ? -2.404 -15.696 -11.853 1.00 85.12 177 ARG A CA 1
ATOM 1438 C C . ARG A 1 177 ? -3.479 -15.241 -10.870 1.00 85.12 177 ARG A C 1
ATOM 1440 O O . ARG A 1 177 ? -3.190 -14.985 -9.703 1.00 85.12 177 ARG A O 1
ATOM 1447 N N . ASP A 1 178 ? -4.714 -15.207 -11.348 1.00 76.38 178 ASP A N 1
ATOM 1448 C CA . ASP A 1 178 ? -5.926 -14.930 -10.583 1.00 76.38 178 ASP A CA 1
ATOM 1449 C C . ASP A 1 178 ? -6.961 -16.017 -10.901 1.00 76.38 178 ASP A C 1
ATOM 1451 O O . ASP A 1 178 ? -7.740 -15.915 -11.852 1.00 76.38 178 ASP A O 1
ATOM 1455 N N . GLY A 1 179 ? -6.883 -17.127 -10.161 1.00 79.50 179 GLY A N 1
ATOM 1456 C CA . GLY A 1 179 ? -7.580 -18.362 -10.521 1.00 79.50 179 GLY A CA 1
ATOM 1457 C C . GLY A 1 179 ? -7.056 -18.924 -11.845 1.00 79.50 179 GLY A C 1
ATOM 1458 O O . GLY A 1 179 ? -5.862 -19.195 -11.977 1.00 79.50 179 GLY A O 1
ATOM 1459 N N . GLU A 1 180 ? -7.949 -19.085 -12.822 1.00 84.38 180 GLU A N 1
ATOM 1460 C CA . GLU A 1 180 ? -7.613 -19.526 -14.186 1.00 84.38 180 GLU A CA 1
ATOM 1461 C C . GLU A 1 180 ? -7.148 -18.378 -15.097 1.00 84.38 180 GLU A C 1
ATOM 1463 O O . GLU A 1 180 ? -6.611 -18.621 -16.176 1.00 84.38 180 GLU A O 1
ATOM 1468 N N . ASN A 1 181 ? -7.315 -17.124 -14.665 1.00 79.69 181 ASN A N 1
ATOM 1469 C CA . ASN A 1 181 ? -6.971 -15.950 -15.460 1.00 79.69 181 ASN A CA 1
ATOM 1470 C C . ASN A 1 181 ? -5.541 -15.467 -15.184 1.00 79.69 181 ASN A C 1
ATOM 1472 O O . ASN A 1 181 ? -4.964 -15.710 -14.122 1.00 79.69 181 ASN A O 1
ATOM 1476 N N . ILE A 1 182 ? -4.986 -14.713 -16.134 1.00 87.19 182 ILE A N 1
ATOM 1477 C CA . ILE A 1 182 ? -3.744 -13.951 -15.968 1.00 87.19 182 ILE A CA 1
ATOM 1478 C C . ILE A 1 182 ? -4.110 -12.468 -15.956 1.00 87.19 182 ILE A C 1
ATOM 1480 O O . ILE A 1 182 ? -4.834 -12.000 -16.833 1.00 87.19 182 ILE A O 1
ATOM 1484 N N . ARG A 1 183 ? -3.606 -11.721 -14.973 1.00 89.31 183 ARG A N 1
ATOM 1485 C CA . ARG A 1 183 ? -3.838 -10.276 -14.853 1.00 89.31 183 ARG A CA 1
ATOM 1486 C C . ARG A 1 183 ? -2.559 -9.526 -14.519 1.00 89.31 183 ARG A C 1
ATOM 1488 O O . ARG A 1 183 ? -1.610 -10.108 -14.000 1.00 89.31 183 ARG A O 1
ATOM 1495 N N . LEU A 1 184 ? -2.555 -8.220 -14.767 1.00 93.50 184 LEU A N 1
ATOM 1496 C CA . LEU A 1 184 ? -1.500 -7.334 -14.277 1.00 93.50 184 LEU A CA 1
ATOM 1497 C C . LEU A 1 184 ? -1.482 -7.324 -12.745 1.00 93.50 184 LEU A C 1
ATOM 1499 O O . LEU A 1 184 ? -2.532 -7.242 -12.105 1.00 93.50 184 LEU A O 1
ATOM 1503 N N . VAL A 1 185 ? -0.284 -7.345 -12.158 1.00 94.50 185 VAL A N 1
ATOM 1504 C CA . VAL A 1 185 ? -0.110 -7.193 -10.702 1.00 94.50 185 VAL A CA 1
ATOM 1505 C C . VAL A 1 185 ? -0.500 -5.786 -10.245 1.00 94.50 185 VAL A C 1
ATOM 1507 O O . VAL A 1 185 ? -1.033 -5.614 -9.148 1.00 94.50 185 VAL A O 1
ATOM 1510 N N . VAL A 1 186 ? -0.240 -4.781 -11.084 1.00 94.88 186 VAL A N 1
ATOM 1511 C CA . VAL A 1 186 ? -0.626 -3.386 -10.858 1.00 94.88 186 VAL A CA 1
ATOM 1512 C C . VAL A 1 186 ? -1.414 -2.903 -12.067 1.00 94.88 186 VAL A C 1
ATOM 1514 O O . VAL A 1 186 ? -0.892 -2.850 -13.175 1.00 94.88 186 VAL A O 1
ATOM 1517 N N . THR A 1 187 ? -2.673 -2.536 -11.852 1.00 93.12 187 THR A N 1
ATOM 1518 C CA . THR A 1 187 ? -3.544 -2.009 -12.909 1.00 93.12 187 THR A CA 1
ATOM 1519 C C . THR A 1 187 ? -3.473 -0.483 -12.991 1.00 93.12 187 THR A C 1
ATOM 1521 O O . THR A 1 187 ? -3.073 0.189 -12.034 1.00 93.12 187 THR A O 1
ATOM 1524 N N . THR A 1 188 ? -3.946 0.088 -14.102 1.00 91.88 188 THR A N 1
ATOM 1525 C CA . THR A 1 188 ? -4.127 1.543 -14.256 1.00 91.88 188 THR A CA 1
ATOM 1526 C C . THR A 1 188 ? -4.935 2.146 -13.108 1.00 91.88 188 THR A C 1
ATOM 1528 O O . THR A 1 188 ? -4.568 3.179 -12.553 1.00 91.88 188 THR A O 1
ATOM 1531 N N . GLU A 1 189 ? -6.002 1.474 -12.676 1.00 86.69 189 GLU A N 1
ATOM 1532 C CA . GLU A 1 189 ? -6.823 1.934 -11.557 1.00 86.69 189 GLU A CA 1
ATOM 1533 C C . GLU A 1 189 ? -6.035 1.989 -10.236 1.00 86.69 189 GLU A C 1
ATOM 1535 O O . GLU A 1 189 ? -6.163 2.948 -9.470 1.00 86.69 189 GLU A O 1
ATOM 1540 N N . MET A 1 190 ? -5.193 0.988 -9.963 1.00 88.69 190 MET A N 1
ATOM 1541 C CA . MET A 1 190 ? -4.316 0.992 -8.787 1.00 88.69 190 MET A CA 1
ATOM 1542 C C . MET A 1 190 ? -3.318 2.154 -8.846 1.00 88.69 190 MET A C 1
ATOM 1544 O O . MET A 1 190 ? -3.139 2.858 -7.849 1.00 88.69 190 MET A O 1
ATOM 1548 N N . LEU A 1 191 ? -2.726 2.409 -10.018 1.00 94.94 191 LEU A N 1
ATOM 1549 C CA . LEU A 1 191 ? -1.815 3.537 -10.223 1.00 94.94 191 LEU A CA 1
ATOM 1550 C C . LEU A 1 191 ? -2.508 4.880 -9.998 1.00 94.94 191 LEU A C 1
ATOM 1552 O O . LEU A 1 191 ? -1.982 5.698 -9.248 1.00 94.94 191 LEU A O 1
ATOM 1556 N N . LEU A 1 192 ? -3.694 5.095 -10.572 1.00 87.75 192 LEU A N 1
ATOM 1557 C CA . LEU A 1 192 ? -4.471 6.327 -10.400 1.00 87.75 192 LEU A CA 1
ATOM 1558 C C . LEU A 1 192 ? -4.890 6.564 -8.943 1.00 87.75 192 LEU A C 1
ATOM 1560 O O . LEU A 1 192 ? -4.950 7.705 -8.489 1.00 87.75 192 LEU A O 1
ATOM 1564 N N . ARG A 1 193 ? -5.156 5.497 -8.184 1.00 85.44 193 ARG A N 1
ATOM 1565 C CA . ARG A 1 193 ? -5.471 5.597 -6.750 1.00 85.44 193 ARG A CA 1
ATOM 1566 C C . ARG A 1 193 ? -4.238 5.944 -5.910 1.00 85.44 193 ARG A C 1
ATOM 1568 O O . ARG A 1 193 ? -4.372 6.641 -4.902 1.00 85.44 193 ARG A O 1
ATOM 1575 N N . HIS A 1 194 ? -3.054 5.482 -6.312 1.00 89.38 194 HIS A N 1
ATOM 1576 C CA . HIS A 1 194 ? -1.814 5.703 -5.578 1.00 89.38 194 HIS A CA 1
ATOM 1577 C C . HIS A 1 194 ? -1.176 7.058 -5.913 1.00 89.38 194 HIS A C 1
ATOM 1579 O O . HIS A 1 194 ? -0.842 7.344 -7.060 1.00 89.38 194 HIS A O 1
ATOM 1585 N N . ARG A 1 195 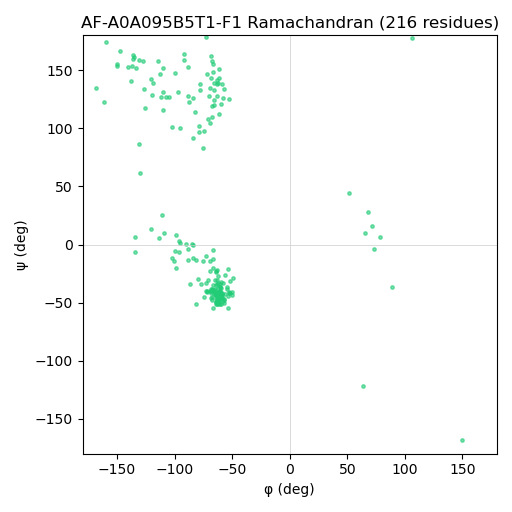? -0.883 7.878 -4.891 1.00 90.19 195 ARG A N 1
ATOM 1586 C CA . ARG A 1 195 ? -0.352 9.250 -5.062 1.00 90.19 195 ARG A CA 1
ATOM 1587 C C . ARG A 1 195 ? 0.859 9.337 -6.000 1.00 90.19 195 ARG A C 1
ATOM 1589 O O . ARG A 1 195 ? 0.945 10.265 -6.799 1.00 90.19 195 ARG A O 1
ATOM 1596 N N . LYS A 1 196 ? 1.824 8.415 -5.891 1.00 94.94 196 LYS A N 1
ATOM 1597 C CA . LYS A 1 196 ? 3.006 8.423 -6.776 1.00 94.94 196 LYS A CA 1
ATOM 1598 C C . LYS A 1 196 ? 2.700 7.885 -8.171 1.00 94.94 196 LYS A C 1
ATOM 1600 O O . LYS A 1 196 ? 3.288 8.399 -9.114 1.00 94.94 196 LYS A O 1
ATOM 1605 N N . GLY A 1 197 ? 1.794 6.910 -8.286 1.00 96.12 197 GLY A N 1
ATOM 1606 C CA . GLY A 1 197 ? 1.392 6.327 -9.568 1.00 96.12 197 GLY A CA 1
ATOM 1607 C C . GLY A 1 197 ? 0.652 7.358 -10.413 1.00 96.12 197 GLY A C 1
ATOM 1608 O O . GLY A 1 197 ? 1.117 7.713 -11.489 1.00 96.12 197 GLY A O 1
ATOM 1609 N N . SER A 1 198 ? -0.403 7.950 -9.850 1.00 94.69 198 SER A N 1
ATOM 1610 C CA . SER A 1 198 ? -1.155 9.053 -10.454 1.00 94.69 198 SER A CA 1
ATOM 1611 C C . SER A 1 198 ? -0.246 10.218 -10.838 1.00 94.69 198 SER A C 1
ATOM 1613 O O . SER A 1 198 ? -0.323 10.725 -11.951 1.00 94.69 198 SER A O 1
ATOM 1615 N N . GLY A 1 199 ? 0.682 10.596 -9.953 1.00 95.38 199 GLY A N 1
ATOM 1616 C CA . GLY A 1 199 ? 1.643 11.650 -10.255 1.00 95.38 199 GLY A CA 1
ATOM 1617 C C . GLY A 1 199 ? 2.594 11.309 -11.407 1.00 95.38 199 GLY A C 1
ATOM 1618 O O . GLY A 1 199 ? 2.988 12.217 -12.124 1.00 95.38 199 GLY A O 1
ATOM 1619 N N . ALA A 1 200 ? 3.005 10.049 -11.567 1.00 96.88 200 ALA A N 1
ATOM 1620 C CA . ALA A 1 200 ? 3.855 9.623 -12.681 1.00 96.88 200 ALA A CA 1
ATOM 1621 C C . ALA A 1 200 ? 3.084 9.586 -14.009 1.00 96.88 200 ALA A C 1
ATOM 1623 O O . ALA A 1 200 ? 3.599 10.081 -15.007 1.00 96.88 200 ALA A O 1
ATOM 1624 N N . ILE A 1 201 ? 1.829 9.117 -14.000 1.00 96.19 201 ILE A N 1
ATOM 1625 C CA . ILE A 1 201 ? 0.930 9.197 -15.165 1.00 96.19 201 ILE A CA 1
ATOM 1626 C C . ILE A 1 201 ? 0.757 10.658 -15.598 1.00 96.19 201 ILE A C 1
ATOM 1628 O O . ILE A 1 201 ? 0.984 10.985 -16.754 1.00 96.19 201 ILE A O 1
ATOM 1632 N N . ALA A 1 202 ? 0.462 11.564 -14.659 1.00 94.69 202 ALA A N 1
ATOM 1633 C CA . ALA A 1 202 ? 0.290 12.988 -14.957 1.00 94.69 202 ALA A CA 1
ATOM 1634 C C . ALA A 1 202 ? 1.561 13.670 -15.505 1.00 94.69 202 ALA A C 1
ATOM 1636 O O . ALA A 1 202 ? 1.468 14.717 -16.138 1.00 94.69 202 ALA A O 1
ATOM 1637 N N . ARG A 1 203 ? 2.749 13.102 -15.255 1.00 95.44 203 ARG A N 1
ATOM 1638 C CA . ARG A 1 203 ? 4.023 13.564 -15.835 1.00 95.44 203 ARG A CA 1
ATOM 1639 C C . ARG A 1 203 ? 4.370 12.881 -17.163 1.00 95.44 203 ARG A C 1
ATOM 1641 O O . ARG A 1 203 ? 5.427 13.172 -17.711 1.00 95.44 203 ARG A O 1
ATOM 1648 N N . GLY A 1 204 ? 3.530 11.974 -17.664 1.00 95.44 204 GLY A N 1
ATOM 1649 C CA . GLY A 1 204 ? 3.802 11.194 -18.875 1.00 95.44 204 GLY A CA 1
ATOM 1650 C C . GLY A 1 204 ? 4.890 10.128 -18.702 1.00 95.44 204 GLY A C 1
ATOM 1651 O O . GLY A 1 204 ? 5.415 9.627 -19.687 1.00 95.44 204 GLY A O 1
ATOM 1652 N N . GLU A 1 205 ? 5.248 9.769 -17.464 1.00 96.62 205 GLU A N 1
ATOM 1653 C CA . GLU A 1 205 ? 6.308 8.787 -17.171 1.00 96.62 205 GLU A CA 1
ATOM 1654 C C . GLU A 1 205 ? 5.825 7.330 -17.289 1.00 96.62 205 GLU A C 1
ATOM 1656 O O . GLU A 1 205 ? 6.641 6.411 -17.268 1.00 96.62 205 GLU A O 1
ATOM 1661 N N . LEU A 1 206 ? 4.506 7.118 -17.358 1.00 96.94 206 LEU A N 1
ATOM 1662 C CA . LEU A 1 206 ? 3.858 5.804 -17.451 1.00 96.94 206 LEU A CA 1
ATOM 1663 C C . LEU A 1 206 ? 2.834 5.767 -18.607 1.00 96.94 206 LEU A C 1
ATOM 1665 O O . LEU A 1 206 ? 1.635 5.624 -18.347 1.00 96.94 206 LEU A O 1
ATOM 1669 N N . PRO A 1 207 ? 3.264 5.961 -19.869 1.00 95.25 207 PRO A N 1
ATOM 1670 C CA . PRO A 1 207 ? 2.360 6.089 -21.013 1.00 95.25 207 PRO A CA 1
ATOM 1671 C C . PRO A 1 207 ? 1.509 4.838 -21.276 1.00 95.25 207 PRO A C 1
ATOM 1673 O O . PRO A 1 207 ? 0.389 4.974 -21.762 1.00 95.25 207 PRO A O 1
ATOM 1676 N N . THR A 1 208 ? 1.971 3.636 -20.904 1.00 95.06 208 THR A N 1
ATOM 1677 C CA . THR A 1 208 ? 1.188 2.390 -21.044 1.00 95.06 208 THR A CA 1
ATOM 1678 C C . THR A 1 208 ? -0.075 2.401 -20.171 1.00 95.06 208 THR A C 1
ATOM 1680 O O . THR A 1 208 ? -1.046 1.700 -20.451 1.00 95.06 208 THR A O 1
ATOM 1683 N N . PHE A 1 209 ? -0.081 3.212 -19.109 1.00 93.25 209 PHE A N 1
ATOM 1684 C CA . PHE A 1 209 ? -1.147 3.274 -18.109 1.00 93.25 209 PHE A CA 1
ATOM 1685 C C . PHE A 1 209 ? -1.970 4.563 -18.175 1.00 93.25 209 PHE A C 1
ATOM 1687 O O . PHE A 1 209 ? -2.774 4.819 -17.277 1.00 93.25 209 PHE A O 1
ATOM 1694 N N . SER A 1 210 ? -1.791 5.382 -19.209 1.00 84.50 210 SER A N 1
ATOM 1695 C CA . SER A 1 210 ? -2.625 6.564 -19.412 1.00 84.50 210 SER A CA 1
ATOM 1696 C C . SER A 1 210 ? -4.081 6.154 -19.704 1.00 84.50 210 SER A C 1
ATOM 1698 O O . SER A 1 210 ? -4.310 5.247 -20.508 1.00 84.50 210 SER A O 1
ATOM 1700 N N . PRO A 1 211 ? -5.092 6.768 -19.058 1.00 72.94 211 PRO A N 1
ATOM 1701 C CA . PRO A 1 211 ? -6.495 6.521 -19.387 1.00 72.94 211 PRO A CA 1
ATOM 1702 C C . PRO A 1 211 ? -6.792 6.923 -20.839 1.00 72.94 211 PRO A C 1
ATOM 1704 O O . PRO A 1 211 ? -6.288 7.935 -21.317 1.00 72.94 211 PRO A O 1
ATOM 1707 N N . LEU A 1 212 ? -7.644 6.164 -21.531 1.00 57.69 212 LEU A N 1
ATOM 1708 C CA . LEU A 1 212 ? -8.155 6.514 -22.865 1.00 57.69 212 LEU A CA 1
ATOM 1709 C C . LEU A 1 212 ? -9.213 7.630 -22.735 1.00 57.69 212 LEU A C 1
ATOM 1711 O O . LEU A 1 212 ? -10.392 7.333 -22.536 1.00 57.69 212 LEU A O 1
ATOM 1715 N N . PRO A 1 213 ? -8.773 8.898 -22.655 1.00 53.28 213 PRO A N 1
ATOM 1716 C CA . PRO A 1 213 ? -9.147 9.914 -23.647 1.00 53.28 213 PRO A CA 1
ATOM 1717 C C . PRO A 1 213 ? -7.967 10.786 -24.140 1.00 53.28 213 PRO A C 1
ATOM 1719 O O . PRO A 1 213 ? -8.189 11.716 -24.906 1.00 53.28 213 PRO A O 1
ATOM 1722 N N . ASP A 1 214 ? -6.720 10.487 -23.753 1.00 51.72 214 ASP A N 1
ATOM 1723 C CA . ASP A 1 214 ? -5.545 11.326 -24.080 1.00 51.72 214 ASP A CA 1
ATOM 1724 C C . ASP A 1 214 ? -4.760 10.867 -25.334 1.00 51.72 214 ASP A C 1
ATOM 1726 O O . ASP A 1 214 ? -3.744 11.460 -25.686 1.00 51.72 214 ASP A O 1
ATOM 1730 N N . LEU A 1 215 ? -5.223 9.822 -26.035 1.00 45.06 215 LEU A N 1
ATOM 1731 C CA . LEU A 1 215 ? -4.596 9.300 -27.267 1.00 45.06 215 LEU A CA 1
ATOM 1732 C C . LEU A 1 215 ? -5.094 9.980 -28.557 1.00 45.06 215 LEU A C 1
ATOM 1734 O O . LEU A 1 215 ? -4.466 9.822 -29.596 1.00 45.06 215 LEU A O 1
ATOM 1738 N N . GLU A 1 216 ? -6.191 10.744 -28.503 1.00 40.69 216 GLU A N 1
ATOM 1739 C CA . GLU A 1 216 ? -6.761 11.446 -29.670 1.00 40.69 216 GLU A CA 1
ATOM 1740 C C . GLU A 1 216 ? -6.296 12.913 -29.797 1.00 40.69 216 GLU A C 1
ATOM 1742 O O . GLU A 1 216 ? -6.709 13.609 -30.722 1.00 40.69 216 GLU A O 1
ATOM 1747 N N . ALA A 1 217 ? -5.437 13.398 -28.890 1.00 43.72 217 ALA A N 1
ATOM 1748 C CA . ALA A 1 217 ? -5.026 14.807 -28.815 1.00 43.72 217 ALA A CA 1
ATOM 1749 C C . ALA A 1 217 ? -3.508 15.062 -28.971 1.00 43.72 217 ALA A C 1
ATOM 1751 O O . ALA A 1 217 ? -3.055 16.171 -28.678 1.00 43.72 217 ALA A O 1
ATOM 1752 N N . ALA A 1 218 ? -2.727 14.076 -29.429 1.00 38.81 218 ALA A N 1
ATOM 1753 C CA . ALA A 1 218 ? -1.291 14.196 -29.725 1.00 38.81 218 ALA A CA 1
ATOM 1754 C C . ALA A 1 218 ? -1.009 13.895 -31.202 1.00 38.81 218 ALA A C 1
ATOM 1756 O O . ALA A 1 218 ? -0.140 14.589 -31.778 1.00 38.81 218 ALA A O 1
#

Foldseek 3Di:
DPPDQDLLNLLLLLQCQVLVKEFAPEADCDWAWEDDHSYIYIHYHPVSVVVCVVVQQWDDDPPDPGMIHGDPVSNVSNVVPPDNRPCNVVRYQPPDQFFQDPVLVVQLLVLDDPVPVPPDPLNSLLVSLLLSCLLRVHQLVVSDDPRSHHSVSNVVVLVVCLVVLSVLSSQVRRWDDDDPDIDGSHALVSLCSHPSSVVSLVVVSNVVSNDPPPPVPD

Mean predicted aligned error: 10.64 Å

Secondary structure (DSSP, 8-state):
------HHHHHHHHHHHHHS-EEEEEE-SS-EEE--TTSEEEEE-HHHHHHHHHTTSEEEPTT-SSEEEE-HHHHHHHHT--S--THHHHTB---------HHHHHHHGGGS-GGGSS--HHHHHHHHHHHHHHHTT--HHHH-BTTTB-HHHHHHHHHHHHHTTHHHHHHHT-EEEETTEEEESS-HHHHHHSHHHHHHHHTTS-GGG--TTSSS--

pLDDT: mean 87.29, std 11.99, range [38.81, 97.88]

Organism: NCBI:txid104102

Sequence (218 aa):
MIIQITPGMKTIIWLAHKYGAVKLRSRSVRLTWEPGEGCALIDTTTYQTDTMQKRGFIVLQDGSDDTFILTELGRVKATAMWFEPPRLQECRRKSGLFWISDEQMQWLKPWLPTRFHHLRNDDRKLLSGIVHALRENLSFRQVSGEKYGAELALHGRWAQWCISGTMDAVLGHLFERDGENIRLVVTTEMLLRHRKGSGAIARGELPTFSPLPDLEAA

Radius of gyration: 20.69 Å; Cα contacts (8 Å, |Δi|>4): 304; chains: 1; bounding box: 56×35×60 Å

Solvent-accessible surface area (backbone atoms only — not comparable to full-atom values): 12166 Å² total; per-residue (Å²): 134,87,80,86,74,52,72,68,54,50,36,52,40,45,40,14,62,77,28,57,16,31,28,57,74,44,83,27,94,58,63,32,32,42,90,43,92,68,27,22,37,28,25,32,39,64,68,58,55,53,51,34,38,76,69,46,33,32,41,67,38,93,97,45,96,48,32,30,27,58,31,73,62,20,45,58,55,32,70,67,50,88,61,83,54,79,61,44,66,77,23,40,53,79,88,68,90,55,70,71,47,74,66,57,49,62,70,40,50,86,44,47,65,78,96,43,85,70,74,50,75,63,54,58,27,29,50,17,34,49,52,37,17,37,54,70,61,42,53,58,67,79,53,34,43,94,80,30,36,55,41,67,57,42,52,54,49,50,53,56,25,27,77,69,40,32,43,34,48,38,47,78,67,37,67,41,75,58,86,94,43,79,42,61,62,54,46,52,68,34,28,59,71,17,74,68,40,31,52,33,40,77,69,61,32,24,68,90,53,54,68,94,77,66,80,86,78,120